Protein AF-A0A3D2G075-F1 (afdb_monomer_lite)

pLDDT: mean 91.92, std 6.35, range [58.97, 98.19]

Secondary structure (DSSP, 8-state):
--TTSTTHHHHHHHHHHHSPPPPPGGG----TT-TTS-HHHHHHHHHHHH---TTTTTT-EEEEETTTTEEEEETTTSS-TT-HIIIIIS--SSS-HHHHHHHHHTT-----EEEEE-TTS-EEEEE-HHHHHHHHHHHHHHHHHHHHHHTTSHHHHHHHHHHHHHHH----PPP---TT---TTS-TT----HHHHHHHHHHHHHSS----PPTTS-HHHHHHHHHHHHHHTTS-S-EEEEE-GGGHHHHHHHHHHH-TT--EEE--GGGGSTTTHHHHHHHHHHS--SEEEEEHHHHTTS--

Structure (mmCIF, N/CA/C/O backbone):
data_AF-A0A3D2G075-F1
#
_entry.id   AF-A0A3D2G075-F1
#
loop_
_atom_site.group_PDB
_atom_site.id
_atom_site.type_symbol
_atom_site.label_atom_id
_atom_site.label_alt_id
_atom_site.label_comp_id
_atom_site.label_asym_id
_atom_site.label_entity_id
_atom_site.label_seq_id
_atom_site.pdbx_PDB_ins_code
_atom_site.Cartn_x
_atom_site.Cartn_y
_atom_site.Cartn_z
_atom_site.occupancy
_atom_site.B_iso_or_equiv
_atom_site.auth_seq_id
_atom_site.auth_comp_id
_atom_site.auth_asym_id
_atom_site.auth_atom_id
_atom_site.pdbx_PDB_model_num
ATOM 1 N N . ALA A 1 1 ? -26.483 -27.704 -15.988 1.00 59.69 1 ALA A N 1
ATOM 2 C CA . ALA A 1 1 ? -26.329 -28.274 -14.627 1.00 59.69 1 ALA A CA 1
ATOM 3 C C . ALA A 1 1 ? -26.107 -27.189 -13.571 1.00 59.69 1 ALA A C 1
ATOM 5 O O . ALA A 1 1 ? -26.990 -27.006 -12.751 1.00 59.69 1 ALA A O 1
ATOM 6 N N . ALA A 1 2 ? -24.989 -26.441 -13.579 1.00 62.00 2 ALA A N 1
ATOM 7 C CA . ALA A 1 2 ? -24.788 -25.335 -12.624 1.00 62.00 2 ALA A CA 1
ATOM 8 C C . ALA A 1 2 ? -25.628 -24.084 -12.954 1.00 62.00 2 ALA A C 1
ATOM 10 O O . ALA A 1 2 ? -26.159 -23.459 -12.045 1.00 62.00 2 ALA A O 1
ATOM 11 N N . VAL A 1 3 ? -25.786 -23.765 -14.246 1.00 65.44 3 VAL A N 1
ATOM 12 C CA . VAL A 1 3 ? -26.539 -22.591 -14.740 1.00 65.44 3 VAL A CA 1
ATOM 13 C C . VAL A 1 3 ? -28.042 -22.683 -14.438 1.00 65.44 3 VAL A C 1
ATOM 15 O O . VAL A 1 3 ? -28.688 -21.667 -14.215 1.00 65.44 3 VAL A O 1
ATOM 18 N N . ASP A 1 4 ? -28.580 -23.902 -14.364 1.00 74.06 4 ASP A N 1
ATOM 19 C CA . ASP A 1 4 ? -30.015 -24.171 -14.185 1.00 74.06 4 ASP A CA 1
ATOM 20 C C . ASP A 1 4 ? -30.425 -24.290 -12.704 1.00 74.06 4 ASP A C 1
ATOM 22 O O . ASP A 1 4 ? -31.569 -24.614 -12.389 1.00 74.06 4 ASP A O 1
ATOM 26 N N . SER A 1 5 ? -29.485 -24.078 -11.775 1.00 81.19 5 SER A N 1
ATOM 27 C CA . SER A 1 5 ? -29.757 -24.129 -10.338 1.00 81.19 5 SER A CA 1
ATOM 28 C C . SER A 1 5 ? -30.484 -22.856 -9.881 1.00 81.19 5 SER A C 1
ATOM 30 O O . SER A 1 5 ? -30.031 -21.760 -10.218 1.00 81.19 5 SER A O 1
ATOM 32 N N . PRO A 1 6 ? -31.537 -22.947 -9.043 1.00 77.19 6 PRO A N 1
ATOM 33 C CA . PRO A 1 6 ? -32.261 -21.780 -8.526 1.00 77.19 6 PRO A CA 1
ATOM 34 C C . PRO A 1 6 ? -31.371 -20.744 -7.819 1.00 77.19 6 PRO A C 1
ATOM 36 O O . PRO A 1 6 ? -31.689 -19.559 -7.805 1.00 77.19 6 PRO A O 1
ATOM 39 N N . GLY A 1 7 ? -30.242 -21.178 -7.247 1.00 81.50 7 GLY A N 1
ATOM 40 C CA . GLY A 1 7 ? -29.274 -20.301 -6.581 1.00 81.50 7 GLY A CA 1
ATOM 41 C C . GLY A 1 7 ? -28.205 -19.700 -7.501 1.00 81.50 7 GLY A C 1
ATOM 42 O O . GLY A 1 7 ? -27.405 -18.894 -7.037 1.00 81.50 7 GLY A O 1
ATOM 43 N N . TYR A 1 8 ? -28.151 -20.075 -8.784 1.00 86.31 8 TYR A N 1
ATOM 44 C CA . TYR A 1 8 ? -27.088 -19.638 -9.694 1.00 86.31 8 TYR A CA 1
ATOM 45 C C . TYR A 1 8 ? -27.134 -18.131 -9.960 1.00 86.31 8 TYR A C 1
ATOM 47 O O . TYR A 1 8 ? -26.146 -17.443 -9.712 1.00 86.31 8 TYR A O 1
ATOM 55 N N . LEU A 1 9 ? -28.280 -17.607 -10.407 1.00 88.25 9 LEU A N 1
ATOM 56 C CA . LEU A 1 9 ? -28.421 -16.185 -10.740 1.00 88.25 9 LEU A CA 1
ATOM 57 C C . LEU A 1 9 ? -28.173 -15.260 -9.531 1.00 88.25 9 LEU A C 1
ATOM 59 O O . LEU A 1 9 ? -27.327 -14.375 -9.667 1.00 88.25 9 LEU A O 1
ATOM 63 N N . PRO A 1 10 ? -28.772 -15.491 -8.340 1.00 89.88 10 PRO A N 1
ATOM 64 C CA . PRO A 1 10 ? -28.494 -14.661 -7.165 1.00 89.88 10 PRO A CA 1
ATOM 65 C C . PRO A 1 10 ? -27.018 -14.668 -6.754 1.00 89.88 10 PRO A C 1
ATOM 67 O O . PRO A 1 10 ? -26.462 -13.628 -6.408 1.00 89.88 10 PRO A O 1
ATOM 70 N N . ASN A 1 11 ? -26.352 -15.826 -6.830 1.00 89.31 11 ASN A N 1
ATOM 71 C CA . ASN A 1 11 ? -24.928 -15.921 -6.513 1.00 89.31 11 ASN A CA 1
ATOM 72 C C . ASN A 1 11 ? -24.066 -15.185 -7.544 1.00 89.31 11 ASN A C 1
ATOM 74 O O . ASN A 1 11 ? -23.101 -14.527 -7.168 1.00 89.31 11 ASN A O 1
ATOM 78 N N . VAL A 1 12 ? -24.402 -15.262 -8.835 1.00 89.44 12 VAL A N 1
ATOM 79 C CA . VAL A 1 12 ? -23.694 -14.517 -9.888 1.00 89.44 12 VAL A CA 1
ATOM 80 C C . VAL A 1 12 ? -23.847 -13.010 -9.684 1.00 89.44 12 VAL A C 1
ATOM 82 O O . VAL A 1 12 ? -22.862 -12.284 -9.798 1.00 89.44 12 VAL A O 1
ATOM 85 N N . GLU A 1 13 ? -25.046 -12.532 -9.355 1.00 90.25 13 GLU A N 1
ATOM 86 C CA . GLU A 1 13 ? -25.293 -11.118 -9.055 1.00 90.25 13 GLU A CA 1
ATOM 87 C C . GLU A 1 13 ? -24.516 -10.658 -7.818 1.00 90.25 13 GLU A C 1
ATOM 89 O O . GLU A 1 13 ? -23.827 -9.639 -7.876 1.00 90.25 13 GLU A O 1
ATOM 94 N N . ALA A 1 14 ? -24.539 -11.446 -6.739 1.00 87.44 14 ALA A N 1
ATOM 95 C CA . ALA A 1 14 ? -23.774 -11.161 -5.529 1.00 87.44 14 ALA A CA 1
ATOM 96 C C . ALA A 1 14 ? -22.261 -11.134 -5.796 1.00 87.44 14 ALA A C 1
ATOM 98 O O . ALA A 1 14 ? -21.573 -10.229 -5.331 1.00 87.44 14 ALA A O 1
ATOM 99 N N . LEU A 1 15 ? -21.736 -12.077 -6.586 1.00 87.50 15 LEU A N 1
ATOM 100 C CA . LEU A 1 15 ? -20.317 -12.128 -6.946 1.00 87.50 15 LEU A CA 1
ATOM 101 C C . LEU A 1 15 ? -19.902 -10.968 -7.854 1.00 87.50 15 LEU A C 1
ATOM 103 O O . LEU A 1 15 ? -18.823 -10.416 -7.664 1.00 87.50 15 LEU A O 1
ATOM 107 N N . ARG A 1 16 ? -20.748 -10.566 -8.811 1.00 87.56 16 ARG A N 1
ATOM 108 C CA . ARG A 1 16 ? -20.509 -9.373 -9.642 1.00 87.56 16 ARG A CA 1
ATOM 109 C C . ARG A 1 16 ? -20.484 -8.110 -8.795 1.00 87.56 16 ARG A C 1
ATOM 111 O O . ARG A 1 16 ? -19.579 -7.301 -8.947 1.00 87.56 16 ARG A O 1
ATOM 118 N N . ALA A 1 17 ? -21.435 -7.978 -7.872 1.00 86.50 17 ALA A N 1
ATOM 119 C CA . ALA A 1 17 ? -21.461 -6.872 -6.928 1.00 86.50 17 ALA A CA 1
ATOM 120 C C . ALA A 1 17 ? -20.262 -6.901 -5.973 1.00 86.50 17 ALA A C 1
ATOM 122 O O . ALA A 1 17 ? -19.865 -5.838 -5.516 1.00 86.50 17 ALA A O 1
ATOM 123 N N . ALA A 1 18 ? -19.698 -8.081 -5.681 1.00 85.75 18 ALA A N 1
ATOM 124 C CA . ALA A 1 18 ? -18.545 -8.295 -4.806 1.00 85.75 18 ALA A CA 1
ATOM 125 C C . ALA A 1 18 ? -17.181 -8.001 -5.458 1.00 85.75 18 ALA A C 1
ATOM 127 O O . ALA A 1 18 ? -16.191 -7.937 -4.728 1.00 85.75 18 ALA A O 1
ATOM 128 N N . GLN A 1 19 ? -17.106 -7.810 -6.780 1.00 87.12 19 GLN A N 1
ATOM 129 C CA . GLN A 1 19 ? -15.833 -7.523 -7.446 1.00 87.12 19 GLN A CA 1
ATOM 130 C C . GLN A 1 19 ? -15.247 -6.179 -6.985 1.00 87.12 19 GLN A C 1
ATOM 132 O O . GLN A 1 19 ? -16.003 -5.252 -6.673 1.00 87.12 19 GLN A O 1
ATOM 137 N N . PRO A 1 20 ? -13.910 -6.064 -6.885 1.00 90.50 20 PRO A N 1
ATOM 138 C CA . PRO A 1 20 ? -13.283 -4.783 -6.611 1.00 90.50 20 PRO A CA 1
ATOM 139 C C . PRO A 1 20 ? -13.552 -3.811 -7.761 1.00 90.50 20 PRO A C 1
ATOM 141 O O . PRO A 1 20 ? -13.743 -4.209 -8.908 1.00 90.50 20 PRO A O 1
ATOM 144 N N . LYS A 1 21 ? -13.572 -2.517 -7.441 1.00 90.44 21 LYS A N 1
ATOM 145 C CA . LYS A 1 21 ? -13.630 -1.477 -8.466 1.00 90.44 21 LYS A CA 1
ATOM 146 C C . LYS A 1 21 ? -12.349 -1.549 -9.295 1.00 90.44 21 LYS A C 1
ATOM 148 O O . LYS A 1 21 ? -11.266 -1.620 -8.712 1.00 90.44 21 LYS A O 1
ATOM 153 N N . ASP A 1 22 ? -12.483 -1.482 -10.616 1.00 92.44 22 ASP A N 1
ATOM 154 C CA . ASP A 1 22 ? -11.333 -1.380 -11.508 1.00 92.44 22 ASP A CA 1
ATOM 155 C C . ASP A 1 22 ? -10.477 -0.160 -11.155 1.00 92.44 22 ASP A C 1
ATOM 157 O O . ASP A 1 22 ? -10.987 0.948 -10.959 1.00 92.44 22 ASP A O 1
ATOM 161 N N . LEU A 1 23 ? -9.173 -0.398 -11.071 1.00 93.75 23 LEU A N 1
ATOM 162 C CA . LEU A 1 23 ? -8.157 0.624 -10.896 1.00 93.75 23 LEU A CA 1
ATOM 163 C C . LEU A 1 23 ? -7.943 1.367 -12.209 1.00 93.75 23 LEU A C 1
ATOM 165 O O . LEU A 1 23 ? -7.838 0.747 -13.272 1.00 93.75 23 LEU A O 1
ATOM 169 N N . ASP A 1 24 ? -7.796 2.681 -12.114 1.00 94.62 24 ASP A N 1
ATOM 170 C CA . ASP A 1 24 ? -7.407 3.527 -13.233 1.00 94.62 24 ASP A CA 1
ATOM 171 C C . ASP A 1 24 ? -5.886 3.490 -13.462 1.00 94.62 24 ASP A C 1
ATOM 173 O O . ASP A 1 24 ? -5.094 3.148 -12.583 1.00 94.62 24 ASP A O 1
ATOM 177 N N . ALA A 1 25 ? -5.434 3.921 -14.645 1.00 93.44 25 ALA A N 1
ATOM 178 C CA . ALA A 1 25 ? -4.003 3.969 -14.977 1.00 93.44 25 ALA A CA 1
ATOM 179 C C . ALA A 1 25 ? -3.166 4.798 -13.979 1.00 93.44 25 ALA A C 1
ATOM 181 O O . ALA A 1 25 ? -1.990 4.512 -13.779 1.00 93.44 25 ALA A O 1
ATOM 182 N N . SER A 1 26 ? -3.759 5.815 -13.344 1.00 93.62 26 SER A N 1
ATOM 183 C CA . SER A 1 26 ? -3.102 6.626 -12.309 1.00 93.62 26 SER A CA 1
ATOM 184 C C . SER A 1 26 ? -2.895 5.891 -10.985 1.00 93.62 26 SER A C 1
ATOM 186 O O . SER A 1 26 ? -2.059 6.306 -10.190 1.00 93.62 26 SER A O 1
ATOM 188 N N . GLU A 1 27 ? -3.659 4.827 -10.737 1.00 93.12 27 GLU A N 1
ATOM 189 C CA . GLU A 1 27 ? -3.589 4.005 -9.524 1.00 93.12 27 GLU A CA 1
ATOM 190 C C . GLU A 1 27 ? -2.658 2.794 -9.705 1.00 93.12 27 GLU A C 1
ATOM 192 O O . GLU A 1 27 ? -2.371 2.075 -8.749 1.00 93.12 27 GLU A O 1
ATOM 197 N N . ILE A 1 28 ? -2.159 2.572 -10.927 1.00 93.88 28 ILE A N 1
ATOM 198 C CA . ILE A 1 28 ? -1.302 1.441 -11.279 1.00 93.88 28 ILE A CA 1
ATOM 199 C C . ILE A 1 28 ? 0.140 1.929 -11.458 1.00 93.88 28 ILE A C 1
ATOM 201 O O . ILE A 1 28 ? 0.481 2.606 -12.431 1.00 93.88 28 ILE A O 1
ATOM 205 N N . GLU A 1 29 ? 1.027 1.530 -10.544 1.00 92.25 29 GLU A N 1
ATOM 206 C CA . GLU A 1 29 ? 2.464 1.758 -10.708 1.00 92.25 29 GLU A CA 1
ATOM 207 C C . GLU A 1 29 ? 3.091 0.662 -11.579 1.00 92.25 29 GLU A C 1
ATOM 209 O O . GLU A 1 29 ? 3.028 -0.531 -11.274 1.00 92.25 29 GLU A O 1
ATOM 214 N N . VAL A 1 30 ? 3.755 1.078 -12.659 1.00 93.69 30 VAL A N 1
ATOM 215 C CA . VAL A 1 30 ? 4.421 0.174 -13.599 1.00 93.69 30 VAL A CA 1
ATOM 216 C C . VAL A 1 30 ? 5.913 0.463 -13.632 1.00 93.69 30 VAL A C 1
ATOM 218 O O . VAL A 1 30 ? 6.347 1.603 -13.800 1.00 93.69 30 VAL A O 1
ATOM 221 N N . ARG A 1 31 ? 6.714 -0.596 -13.506 1.00 93.25 31 ARG A N 1
ATOM 222 C CA . ARG A 1 31 ? 8.177 -0.534 -13.583 1.00 93.25 31 ARG A CA 1
ATOM 223 C C . ARG A 1 31 ? 8.707 -1.384 -14.728 1.00 93.25 31 ARG A C 1
ATOM 225 O O . ARG A 1 31 ? 8.153 -2.438 -15.035 1.00 93.25 31 ARG A O 1
ATOM 232 N N . LEU A 1 32 ? 9.828 -0.957 -15.305 1.00 94.31 32 LEU A N 1
ATOM 233 C CA . LEU A 1 32 ? 10.631 -1.811 -16.179 1.00 94.31 32 LEU A CA 1
ATOM 234 C C . LEU A 1 32 ? 11.029 -3.088 -15.422 1.00 94.31 32 LEU A C 1
ATOM 236 O O . LEU A 1 32 ? 11.401 -3.026 -14.250 1.00 94.31 32 LEU A O 1
ATOM 240 N N . GLY A 1 33 ? 10.898 -4.235 -16.088 1.00 91.69 33 GLY A N 1
ATOM 241 C CA . GLY A 1 33 ? 11.096 -5.559 -15.491 1.00 91.69 33 GLY A CA 1
ATOM 242 C C . GLY A 1 33 ? 9.829 -6.199 -14.916 1.00 91.69 33 GLY A C 1
ATOM 243 O O . GLY A 1 33 ? 9.879 -7.334 -14.448 1.00 91.69 33 GLY A O 1
ATOM 244 N N . ALA A 1 34 ? 8.679 -5.517 -14.959 1.00 93.12 34 ALA A N 1
ATOM 245 C CA . ALA A 1 34 ? 7.398 -6.149 -14.659 1.00 93.12 34 ALA A CA 1
ATOM 246 C C . ALA A 1 34 ? 7.068 -7.223 -15.711 1.00 93.12 34 ALA A C 1
ATOM 248 O O . ALA A 1 34 ? 6.905 -6.930 -16.892 1.00 93.12 34 ALA A O 1
ATOM 249 N N . THR A 1 35 ? 6.952 -8.474 -15.269 1.00 91.75 35 THR A N 1
ATOM 250 C CA . THR A 1 35 ? 6.812 -9.656 -16.139 1.00 91.75 35 THR A CA 1
ATOM 251 C C . THR A 1 35 ? 5.420 -9.828 -16.741 1.00 91.75 35 THR A C 1
ATOM 253 O O . THR A 1 35 ? 5.236 -10.626 -17.652 1.00 91.75 35 THR A O 1
ATOM 256 N N . TRP A 1 36 ? 4.426 -9.087 -16.247 1.00 92.81 36 TRP A N 1
ATOM 257 C CA . TRP A 1 36 ? 3.072 -9.102 -16.801 1.00 92.81 36 TRP A CA 1
ATOM 258 C C . TRP A 1 36 ? 2.924 -8.219 -18.044 1.00 92.81 36 TRP A C 1
ATOM 260 O O . TRP A 1 36 ? 1.929 -8.343 -18.752 1.00 92.81 36 TRP A O 1
ATOM 270 N N . ILE A 1 37 ? 3.901 -7.350 -18.314 1.00 94.38 37 ILE A N 1
ATOM 271 C CA . ILE A 1 37 ? 3.930 -6.528 -19.520 1.00 94.38 37 ILE A CA 1
ATOM 272 C C . ILE A 1 37 ? 4.498 -7.366 -20.657 1.00 94.38 37 ILE A C 1
ATOM 274 O O . ILE A 1 37 ? 5.601 -7.903 -20.563 1.00 94.38 37 ILE A O 1
ATOM 278 N N . ASP A 1 38 ? 3.761 -7.429 -21.759 1.00 93.81 38 ASP A N 1
ATOM 279 C CA . ASP A 1 38 ? 4.218 -8.111 -22.963 1.00 93.81 38 ASP A CA 1
ATOM 280 C C . ASP A 1 38 ? 5.517 -7.478 -23.502 1.00 93.81 38 ASP A C 1
ATOM 282 O O . ASP A 1 38 ? 5.647 -6.249 -23.606 1.00 93.81 38 ASP A O 1
ATOM 286 N N . LYS A 1 39 ? 6.476 -8.329 -23.897 1.00 94.75 39 LYS A N 1
ATOM 287 C CA . LYS A 1 39 ? 7.752 -7.918 -24.496 1.00 94.75 39 LYS A CA 1
ATOM 288 C C . LYS A 1 39 ? 7.577 -6.975 -25.691 1.00 94.75 39 LYS A C 1
ATOM 290 O O . LYS A 1 39 ? 8.450 -6.136 -25.909 1.00 94.75 39 LYS A O 1
ATOM 295 N N . LYS A 1 40 ? 6.450 -7.040 -26.419 1.00 95.75 40 LYS A N 1
ATOM 296 C CA . LYS A 1 40 ? 6.118 -6.130 -27.530 1.00 95.75 40 LYS A CA 1
ATOM 297 C C . LYS A 1 40 ? 6.161 -4.659 -27.105 1.00 95.75 40 LYS A C 1
ATOM 299 O O . LYS A 1 40 ? 6.664 -3.825 -27.853 1.00 95.75 40 LYS A O 1
ATOM 304 N N . TYR A 1 41 ? 5.710 -4.337 -25.891 1.00 97.06 41 TYR A N 1
ATOM 305 C CA . TYR A 1 41 ? 5.720 -2.962 -25.388 1.00 97.06 41 TYR A CA 1
ATOM 306 C C . TYR A 1 41 ? 7.107 -2.524 -24.943 1.00 97.06 41 TYR A C 1
ATOM 308 O O . TYR A 1 41 ? 7.481 -1.376 -25.156 1.00 97.06 41 TYR A O 1
ATOM 316 N N . ILE A 1 42 ? 7.900 -3.435 -24.380 1.00 97.19 42 ILE A N 1
ATOM 317 C CA . ILE A 1 42 ? 9.291 -3.143 -24.025 1.00 97.19 42 ILE A CA 1
ATOM 318 C C . ILE A 1 42 ? 10.127 -2.906 -25.290 1.00 97.19 42 ILE A C 1
ATOM 320 O O . ILE A 1 42 ? 10.906 -1.956 -25.352 1.00 97.19 42 ILE A O 1
ATOM 324 N N . GLN A 1 43 ? 9.916 -3.721 -26.327 1.00 96.94 43 GLN A N 1
ATOM 325 C CA . GLN A 1 43 ? 10.508 -3.541 -27.651 1.00 96.94 43 GLN A CA 1
ATOM 326 C C . GLN A 1 43 ? 10.122 -2.186 -28.258 1.00 96.94 43 GLN A C 1
ATOM 328 O O . GLN A 1 43 ? 10.987 -1.457 -28.744 1.00 96.94 43 GLN A O 1
ATOM 333 N N . GLN A 1 44 ? 8.830 -1.849 -28.224 1.00 97.56 44 GLN A N 1
ATOM 334 C CA . GLN A 1 44 ? 8.315 -0.587 -28.747 1.00 97.56 44 GLN A CA 1
ATOM 335 C C . GLN A 1 44 ? 8.939 0.606 -28.009 1.00 97.56 44 GLN A C 1
ATOM 337 O O . GLN A 1 44 ? 9.472 1.506 -28.653 1.00 97.56 44 GLN A O 1
ATOM 342 N N . PHE A 1 45 ? 8.956 0.571 -26.674 1.00 98.06 45 PHE A N 1
ATOM 343 C CA . PHE A 1 45 ? 9.598 1.594 -25.853 1.00 98.06 45 PHE A CA 1
ATOM 344 C C . PHE A 1 45 ? 11.076 1.764 -26.207 1.00 98.06 45 PHE A C 1
ATOM 346 O O . PHE A 1 45 ? 11.530 2.882 -26.425 1.00 98.06 45 PHE A O 1
ATOM 353 N N . MET A 1 46 ? 11.823 0.661 -26.311 1.00 97.25 46 MET A N 1
ATOM 354 C CA . MET A 1 46 ? 13.239 0.692 -26.677 1.00 97.25 46 MET A CA 1
ATOM 355 C C . MET A 1 46 ? 13.461 1.374 -28.034 1.00 97.25 46 MET A C 1
ATOM 357 O O . MET A 1 46 ? 14.396 2.160 -28.180 1.00 97.25 46 MET A O 1
ATOM 361 N N . PHE A 1 47 ? 12.618 1.086 -29.028 1.00 96.81 47 PHE A N 1
ATOM 362 C CA . PHE A 1 47 ? 12.736 1.669 -30.364 1.00 96.81 47 PHE A CA 1
ATOM 363 C C . PHE A 1 47 ? 12.355 3.147 -30.410 1.00 96.81 47 PHE A C 1
ATOM 365 O O . PHE A 1 47 ? 13.021 3.904 -31.112 1.00 96.81 47 PHE A O 1
ATOM 372 N N . GLU A 1 48 ? 11.326 3.558 -29.674 1.00 96.94 48 GLU A N 1
ATOM 373 C CA . GLU A 1 48 ? 10.916 4.963 -29.594 1.00 96.94 48 GLU A CA 1
ATOM 374 C C . GLU A 1 48 ? 11.895 5.804 -28.765 1.00 96.94 48 GLU A C 1
ATOM 376 O O . GLU A 1 48 ? 12.126 6.963 -29.086 1.00 96.94 48 GLU A O 1
ATOM 381 N N . LEU A 1 49 ? 12.503 5.226 -27.725 1.00 96.88 49 LEU A N 1
ATOM 382 C CA . LEU A 1 49 ? 13.460 5.929 -26.872 1.00 96.88 49 LEU A CA 1
ATOM 383 C C . LEU A 1 49 ? 14.828 6.100 -27.540 1.00 96.88 49 LEU A C 1
ATOM 385 O O . LEU A 1 49 ? 15.450 7.154 -27.426 1.00 96.88 49 LEU A O 1
ATOM 389 N N . LEU A 1 50 ? 15.337 5.034 -28.165 1.00 95.44 50 LEU A N 1
ATOM 390 C CA . LEU A 1 50 ? 16.718 4.988 -28.654 1.00 95.44 50 LEU A CA 1
ATOM 391 C C . LEU A 1 50 ? 16.837 5.264 -30.152 1.00 95.44 50 LEU A C 1
ATOM 393 O O . LEU A 1 50 ? 17.937 5.539 -30.618 1.00 95.44 50 LEU A O 1
ATOM 397 N N . GLU A 1 51 ? 15.730 5.195 -30.893 1.00 94.75 51 GLU A N 1
ATOM 398 C CA . GLU A 1 51 ? 15.664 5.432 -32.339 1.00 94.75 51 GLU A CA 1
ATOM 399 C C . GLU A 1 51 ? 16.759 4.695 -33.143 1.00 94.75 51 GLU A C 1
ATOM 401 O O . GLU A 1 51 ? 17.459 5.308 -33.953 1.00 94.75 51 GLU A O 1
ATOM 406 N N . PRO A 1 52 ? 16.921 3.363 -32.975 1.00 92.06 52 PRO A N 1
ATOM 407 C CA . PRO A 1 52 ? 17.995 2.626 -33.626 1.00 92.06 52 PRO A CA 1
ATOM 408 C C . PRO A 1 52 ? 17.983 2.780 -35.154 1.00 92.06 52 PRO A C 1
ATOM 410 O O . PRO A 1 52 ? 16.899 2.777 -35.769 1.00 92.06 52 PRO A O 1
ATOM 413 N N . PRO A 1 53 ? 19.171 2.780 -35.792 1.00 89.75 53 PRO A N 1
ATOM 414 C CA . PRO A 1 53 ? 19.295 2.758 -37.243 1.00 89.75 53 PRO A CA 1
ATOM 415 C C . PRO A 1 53 ? 18.511 1.603 -37.873 1.00 89.75 53 PRO A C 1
ATOM 417 O O . PRO A 1 53 ? 18.515 0.479 -37.368 1.00 89.75 53 PRO A O 1
ATOM 420 N N . VAL A 1 54 ? 17.875 1.854 -39.022 1.00 88.38 54 VAL A N 1
ATOM 421 C CA . VAL A 1 54 ? 16.948 0.909 -39.678 1.00 88.38 54 VAL A CA 1
ATOM 422 C C . VAL A 1 54 ? 17.571 -0.471 -39.916 1.00 88.38 54 VAL A C 1
ATOM 424 O O . VAL A 1 54 ? 16.907 -1.485 -39.710 1.00 88.38 54 VAL A O 1
ATOM 427 N N . TYR A 1 55 ? 18.851 -0.529 -40.297 1.00 88.00 55 TYR A N 1
ATOM 428 C CA . TYR A 1 55 ? 19.547 -1.796 -40.537 1.00 88.00 55 TYR A CA 1
ATOM 429 C C . TYR A 1 55 ? 19.719 -2.639 -39.260 1.00 88.00 55 TYR A C 1
ATOM 431 O O . TYR A 1 55 ? 19.718 -3.864 -39.346 1.00 88.00 55 TYR A O 1
ATOM 439 N N . ALA A 1 56 ? 19.825 -2.008 -38.084 1.00 87.38 56 ALA A N 1
ATOM 440 C CA . ALA A 1 56 ? 20.019 -2.685 -36.802 1.00 87.38 56 ALA A CA 1
ATOM 441 C C . ALA A 1 56 ? 18.698 -3.146 -36.164 1.00 87.38 56 ALA A C 1
ATOM 443 O O . ALA A 1 56 ? 18.692 -4.053 -35.335 1.00 87.38 56 ALA A O 1
ATOM 444 N N . ARG A 1 57 ? 17.557 -2.574 -36.577 1.00 89.38 57 ARG A N 1
ATOM 445 C CA . ARG A 1 57 ? 16.232 -2.930 -36.036 1.00 89.38 57 ARG A CA 1
ATOM 446 C C . ARG A 1 57 ? 15.877 -4.404 -36.216 1.00 89.38 57 ARG A C 1
ATOM 448 O O . ARG A 1 57 ? 15.133 -4.939 -35.410 1.00 89.38 57 ARG A O 1
ATOM 455 N N . ARG A 1 58 ? 16.406 -5.063 -37.254 1.00 88.06 58 ARG A N 1
ATOM 456 C CA . ARG A 1 58 ? 16.145 -6.490 -37.517 1.00 88.06 58 ARG A CA 1
ATOM 457 C C . ARG A 1 58 ? 16.840 -7.428 -36.533 1.00 88.06 58 ARG A C 1
ATOM 459 O O . ARG A 1 58 ? 16.363 -8.535 -36.336 1.00 88.06 58 ARG A O 1
ATOM 466 N N . SER A 1 59 ? 17.970 -7.011 -35.965 1.00 90.12 59 SER A N 1
ATOM 467 C CA . SER A 1 59 ? 18.749 -7.811 -35.014 1.00 90.12 59 SER A CA 1
ATOM 468 C C . SER A 1 59 ? 18.486 -7.438 -33.556 1.00 90.12 59 SER A C 1
ATOM 470 O O . SER A 1 59 ? 18.884 -8.185 -32.665 1.00 90.12 59 SER A O 1
ATOM 472 N N . LEU A 1 60 ? 17.860 -6.283 -33.309 1.00 93.50 60 LEU A N 1
ATOM 473 C CA . LEU A 1 60 ? 17.495 -5.822 -31.975 1.00 93.50 60 LEU A CA 1
ATOM 474 C C . LEU A 1 60 ? 16.164 -6.428 -31.530 1.00 93.50 60 LEU A C 1
ATOM 476 O O . LEU A 1 60 ? 15.106 -5.980 -31.969 1.00 93.50 60 LEU A O 1
ATOM 480 N N . GLU A 1 61 ? 16.218 -7.382 -30.605 1.00 95.56 61 GLU A N 1
ATOM 481 C CA . GLU A 1 61 ? 15.028 -8.008 -30.022 1.00 95.56 61 GLU A CA 1
ATOM 482 C C . GLU A 1 61 ? 15.129 -8.079 -28.495 1.00 95.56 61 GLU A C 1
ATOM 484 O O . GLU A 1 61 ? 16.152 -8.492 -27.947 1.00 95.56 61 GLU A O 1
ATOM 489 N N . VAL A 1 62 ? 14.053 -7.688 -27.817 1.00 96.25 62 VAL A N 1
ATOM 490 C CA . VAL A 1 62 ? 13.841 -7.868 -26.385 1.00 96.25 62 VAL A CA 1
ATOM 491 C C . VAL A 1 62 ? 13.226 -9.241 -26.163 1.00 96.25 62 VAL A C 1
ATOM 493 O O . VAL A 1 62 ? 12.128 -9.531 -26.634 1.00 96.25 62 VAL A O 1
ATOM 496 N N . ASN A 1 63 ? 13.916 -10.073 -25.398 1.00 95.19 63 ASN A N 1
ATOM 497 C CA . ASN A 1 63 ? 13.513 -11.429 -25.075 1.00 95.19 63 ASN A CA 1
ATOM 498 C C . ASN A 1 63 ? 13.399 -11.601 -23.561 1.00 95.19 63 ASN A C 1
ATOM 500 O O . ASN A 1 63 ? 14.219 -11.076 -22.811 1.00 95.19 63 ASN A O 1
ATOM 504 N N . TYR A 1 64 ? 12.392 -12.355 -23.123 1.00 95.06 64 TYR A N 1
ATOM 505 C CA . TYR A 1 64 ? 12.242 -12.790 -21.739 1.00 95.06 64 TYR A CA 1
ATOM 506 C C . TYR A 1 64 ? 12.338 -14.312 -21.691 1.00 95.06 64 TYR A C 1
ATOM 508 O O . TYR A 1 64 ? 11.628 -15.006 -22.419 1.00 95.06 64 TYR A O 1
ATOM 516 N N . SER A 1 65 ? 13.244 -14.823 -20.865 1.00 93.31 65 SER A N 1
ATOM 517 C CA . SER A 1 65 ? 13.414 -16.252 -20.624 1.00 93.31 65 SER A CA 1
ATOM 518 C C . SER A 1 65 ? 12.650 -16.635 -19.364 1.00 93.31 65 SER A C 1
ATOM 520 O O . SER A 1 65 ? 13.076 -16.302 -18.261 1.00 93.31 65 SER A O 1
ATOM 522 N N . GLU A 1 66 ? 11.545 -17.369 -19.507 1.00 89.94 66 GLU A N 1
ATOM 523 C CA . GLU A 1 66 ? 10.768 -17.857 -18.357 1.00 89.94 66 GLU A CA 1
ATOM 524 C C . GLU A 1 66 ? 11.571 -18.837 -17.487 1.00 89.94 66 GLU A C 1
ATOM 526 O O . GLU A 1 66 ? 11.399 -18.867 -16.273 1.00 89.94 66 GLU A O 1
ATOM 531 N N . PHE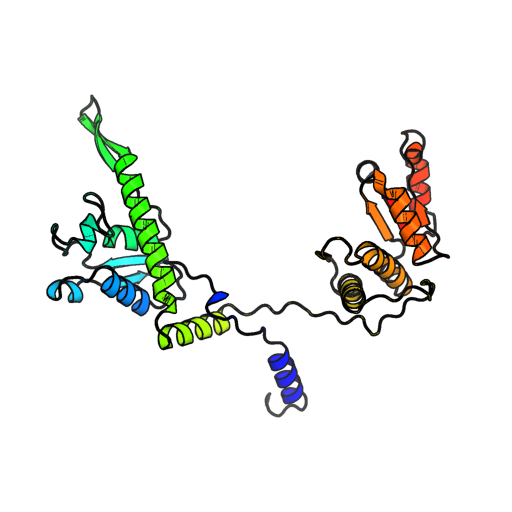 A 1 67 ? 12.492 -19.602 -18.088 1.00 91.88 67 PHE A N 1
ATOM 532 C CA . PHE A 1 67 ? 13.311 -20.583 -17.370 1.00 91.88 67 PHE A CA 1
ATOM 533 C C . PHE A 1 67 ? 14.329 -19.928 -16.428 1.00 91.88 67 PHE A C 1
ATOM 535 O O . PHE A 1 67 ? 14.558 -20.420 -15.325 1.00 91.88 67 PHE A O 1
ATOM 542 N N . THR A 1 68 ? 14.948 -18.824 -16.856 1.00 91.94 68 THR A N 1
ATOM 543 C CA . THR A 1 68 ? 15.941 -18.095 -16.045 1.00 91.94 68 THR A CA 1
ATOM 544 C C . THR A 1 68 ? 15.362 -16.868 -15.345 1.00 91.94 68 THR A C 1
ATOM 546 O O . THR A 1 68 ? 16.042 -16.279 -14.511 1.00 91.94 68 THR A O 1
ATOM 549 N N . ALA A 1 69 ? 14.121 -16.489 -15.664 1.00 91.44 69 ALA A N 1
ATOM 550 C CA . ALA A 1 69 ? 13.487 -15.233 -15.271 1.00 91.44 69 ALA A CA 1
ATOM 551 C C . ALA A 1 69 ? 14.313 -13.984 -15.645 1.00 91.44 69 ALA A C 1
ATOM 553 O O . ALA A 1 69 ? 14.261 -12.970 -14.948 1.00 91.44 69 ALA A O 1
ATOM 554 N N . GLU A 1 70 ? 15.057 -14.045 -16.755 1.00 94.31 70 GLU A N 1
ATOM 555 C CA . GLU A 1 70 ? 15.931 -12.958 -17.208 1.00 94.31 70 GLU A CA 1
ATOM 556 C C . GLU A 1 70 ? 15.459 -12.337 -18.523 1.00 94.31 70 GLU A C 1
ATOM 558 O O . GLU A 1 70 ? 15.005 -13.018 -19.448 1.00 94.31 70 GLU A O 1
ATOM 563 N N . TRP A 1 71 ? 15.634 -11.022 -18.614 1.00 96.25 71 TRP A N 1
ATOM 564 C CA . TRP A 1 71 ? 15.484 -10.252 -19.839 1.00 96.25 71 TRP A CA 1
ATOM 565 C C . TRP A 1 71 ? 16.815 -10.161 -20.583 1.00 96.25 71 TRP A C 1
ATOM 567 O O . TRP A 1 71 ? 17.867 -9.937 -19.982 1.00 96.25 71 TRP A O 1
ATOM 577 N N . ASN A 1 72 ? 16.767 -10.272 -21.905 1.00 95.81 72 ASN A N 1
ATOM 578 C CA . ASN A 1 72 ? 17.916 -10.105 -22.781 1.00 95.81 72 ASN A CA 1
ATOM 579 C C . ASN A 1 72 ? 17.560 -9.223 -23.976 1.00 95.81 72 ASN A C 1
ATOM 581 O O . ASN A 1 72 ? 16.497 -9.375 -24.571 1.00 95.81 72 ASN A O 1
ATOM 585 N N . ILE A 1 73 ? 18.476 -8.338 -24.356 1.00 96.31 73 ILE A N 1
ATOM 586 C CA . ILE A 1 73 ? 18.391 -7.549 -25.580 1.00 96.31 73 ILE A CA 1
ATOM 587 C C . ILE A 1 73 ? 19.420 -8.096 -26.568 1.00 96.31 73 ILE A C 1
ATOM 589 O O . ILE A 1 73 ? 20.630 -7.865 -26.459 1.00 96.31 73 ILE A O 1
ATOM 593 N N . SER A 1 74 ? 18.925 -8.839 -27.551 1.00 94.88 74 SER A N 1
ATOM 594 C CA . SER A 1 74 ? 19.715 -9.356 -28.665 1.00 94.88 74 SER A CA 1
ATOM 595 C C . SER A 1 74 ? 20.145 -8.215 -29.590 1.00 94.88 74 SER A C 1
ATOM 597 O O . SER A 1 74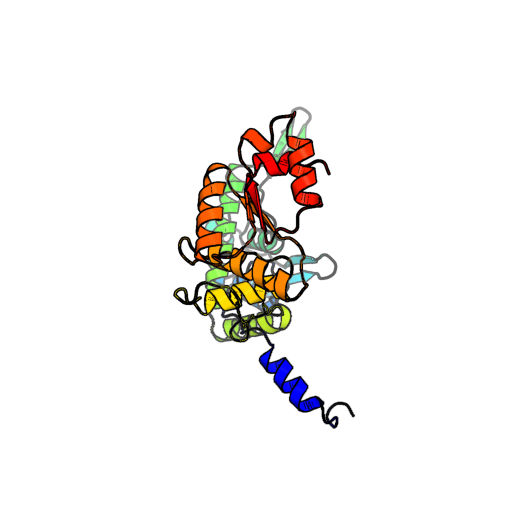 ? 19.502 -7.173 -29.639 1.00 94.88 74 SER A O 1
ATOM 599 N N . GLY A 1 75 ? 21.285 -8.356 -30.274 1.00 89.31 75 GLY A N 1
ATOM 600 C CA . GLY A 1 75 ? 21.788 -7.332 -31.203 1.00 89.31 75 GLY A CA 1
ATOM 601 C C . GLY A 1 75 ? 22.302 -6.033 -30.563 1.00 89.31 75 GLY A C 1
ATOM 602 O O . GLY A 1 75 ? 22.798 -5.171 -31.276 1.00 89.31 75 GLY A O 1
ATOM 603 N N . LYS A 1 76 ? 22.281 -5.877 -29.232 1.00 89.56 76 LYS A N 1
ATOM 604 C CA . LYS A 1 76 ? 22.722 -4.642 -28.539 1.00 89.56 76 LYS A CA 1
ATOM 605 C C . LYS A 1 76 ? 24.154 -4.177 -28.860 1.00 89.56 76 LYS A C 1
ATOM 607 O O . LYS A 1 76 ? 24.468 -3.001 -28.699 1.00 89.56 76 LYS A O 1
ATOM 612 N N . ASN A 1 77 ? 25.016 -5.089 -29.318 1.00 85.38 77 ASN A N 1
ATOM 613 C CA . ASN A 1 77 ? 26.404 -4.804 -29.697 1.00 85.38 77 ASN A CA 1
ATOM 614 C C . ASN A 1 77 ? 26.573 -4.406 -31.175 1.00 85.38 77 ASN A C 1
ATOM 616 O O . ASN A 1 77 ? 27.668 -4.008 -31.559 1.00 85.38 77 ASN A O 1
ATOM 620 N N . SER A 1 78 ? 25.533 -4.510 -32.012 1.00 83.06 78 SER A N 1
ATOM 621 C CA . SER A 1 78 ? 25.602 -4.132 -33.433 1.00 83.06 78 SER A CA 1
ATOM 622 C C . SER A 1 78 ? 25.402 -2.632 -33.670 1.00 83.06 78 SER A C 1
ATOM 624 O O . SER A 1 78 ? 25.373 -2.193 -34.818 1.00 83.06 78 SER A O 1
ATOM 626 N N . ILE A 1 79 ? 25.214 -1.852 -32.603 1.00 84.81 79 ILE A N 1
ATOM 627 C CA . ILE A 1 79 ? 24.968 -0.414 -32.678 1.00 84.81 79 ILE A CA 1
ATOM 628 C C . ILE A 1 79 ? 26.302 0.334 -32.744 1.00 84.81 79 ILE A C 1
ATOM 630 O O . ILE A 1 79 ? 27.171 0.097 -31.896 1.00 84.81 79 ILE A O 1
ATOM 634 N N . PRO A 1 80 ? 26.485 1.231 -33.731 1.00 81.94 80 PRO A N 1
ATOM 635 C CA . PRO A 1 80 ? 27.699 2.021 -33.858 1.00 81.94 80 PRO A CA 1
ATOM 636 C C . PRO A 1 80 ? 28.037 2.823 -32.605 1.00 81.94 80 PRO A C 1
ATOM 638 O O . PRO A 1 80 ? 27.168 3.279 -31.864 1.00 81.94 80 PRO A O 1
ATOM 641 N N . TYR A 1 81 ? 29.331 3.069 -32.409 1.00 82.12 81 TYR A N 1
ATOM 642 C CA . TYR A 1 81 ? 29.812 3.885 -31.295 1.00 82.12 81 TYR A CA 1
ATOM 643 C C . TYR A 1 81 ? 29.354 5.352 -31.377 1.00 82.12 81 TYR A C 1
ATOM 645 O O . TYR A 1 81 ? 29.259 6.023 -30.360 1.00 82.12 81 TYR A O 1
ATOM 653 N N . ASN A 1 82 ? 29.054 5.862 -32.572 1.00 84.75 82 ASN A N 1
ATOM 654 C CA . ASN A 1 82 ? 28.628 7.248 -32.776 1.00 84.75 82 ASN A CA 1
ATOM 655 C C . ASN A 1 82 ? 27.114 7.474 -32.597 1.00 84.75 82 ASN A C 1
ATOM 657 O O . ASN A 1 82 ? 26.639 8.573 -32.872 1.00 84.75 82 ASN A O 1
ATOM 661 N N . ASP A 1 83 ? 26.355 6.468 -32.153 1.00 88.88 83 ASP A N 1
ATOM 662 C CA . ASP A 1 83 ? 24.930 6.619 -31.860 1.00 88.88 83 ASP A CA 1
ATOM 663 C C . ASP A 1 83 ? 24.724 7.465 -30.590 1.00 88.88 83 ASP A C 1
ATOM 665 O O . ASP A 1 83 ? 25.025 7.042 -29.469 1.00 88.88 83 ASP A O 1
ATOM 669 N N . ILE A 1 84 ? 24.227 8.689 -30.782 1.00 89.38 84 ILE A N 1
ATOM 670 C CA . ILE A 1 84 ? 24.107 9.703 -29.727 1.00 89.38 84 ILE A CA 1
ATOM 671 C C . ILE A 1 84 ? 23.127 9.250 -28.640 1.00 89.38 84 ILE A C 1
ATOM 673 O O . ILE A 1 84 ? 23.428 9.380 -27.451 1.00 89.38 84 ILE A O 1
ATOM 677 N N . ASN A 1 85 ? 21.985 8.668 -29.013 1.00 90.62 85 ASN A N 1
ATOM 678 C CA . ASN A 1 85 ? 20.991 8.223 -28.039 1.00 90.62 85 ASN A CA 1
ATOM 679 C C . ASN A 1 85 ? 21.528 7.069 -27.193 1.00 90.62 85 ASN A C 1
ATOM 681 O O . ASN A 1 85 ? 21.394 7.078 -25.965 1.00 90.62 85 ASN A O 1
ATOM 685 N N . ALA A 1 86 ? 22.205 6.117 -27.836 1.00 90.44 86 ALA A N 1
ATOM 686 C CA . ALA A 1 86 ? 22.753 4.944 -27.181 1.00 90.44 86 ALA A CA 1
ATOM 687 C C . ALA A 1 86 ? 23.998 5.226 -26.327 1.00 90.44 86 ALA A C 1
ATOM 689 O O . ALA A 1 86 ? 24.255 4.452 -25.405 1.00 90.44 86 ALA A O 1
ATOM 690 N N . ARG A 1 87 ? 24.789 6.269 -26.618 1.00 90.56 87 ARG A N 1
ATOM 691 C CA . ARG A 1 87 ? 26.088 6.520 -25.953 1.00 90.56 87 ARG A CA 1
ATOM 692 C C . ARG A 1 87 ? 26.170 7.814 -25.149 1.00 90.56 87 ARG A C 1
ATOM 694 O O . ARG A 1 87 ? 27.017 7.897 -24.269 1.00 90.56 87 ARG A O 1
ATOM 701 N N . MET A 1 88 ? 25.302 8.792 -25.407 1.00 88.94 88 MET A N 1
ATOM 702 C CA . MET A 1 88 ? 25.337 10.100 -24.738 1.00 88.94 88 MET A CA 1
ATOM 703 C C . MET A 1 88 ? 24.016 10.459 -24.052 1.00 88.94 88 MET A C 1
ATOM 705 O O . MET A 1 88 ? 24.021 10.837 -22.878 1.00 88.94 88 MET A O 1
ATOM 709 N N . THR A 1 89 ? 22.877 10.351 -24.746 1.00 92.06 89 THR A N 1
ATOM 710 C CA . THR A 1 89 ? 21.576 10.781 -24.197 1.00 92.06 89 THR A CA 1
ATOM 711 C C . THR A 1 89 ? 21.115 9.845 -23.086 1.00 92.06 89 THR A C 1
ATOM 713 O O . THR A 1 89 ? 20.910 10.297 -21.958 1.00 92.06 89 THR A O 1
ATOM 716 N N . TYR A 1 90 ? 21.036 8.544 -23.378 1.00 94.00 90 TYR A N 1
ATOM 717 C CA . TYR A 1 90 ? 20.548 7.502 -22.465 1.00 94.00 90 TYR A CA 1
ATOM 718 C C . TYR A 1 90 ? 21.618 6.465 -22.103 1.00 94.00 90 TYR A C 1
ATOM 720 O O . TYR A 1 90 ? 21.339 5.506 -21.388 1.00 94.00 90 TYR A O 1
ATOM 728 N N . GLY A 1 91 ? 22.845 6.651 -22.584 1.00 93.56 91 GLY A N 1
ATOM 729 C CA . GLY A 1 91 ? 23.997 5.822 -22.250 1.00 93.56 91 GLY A CA 1
ATOM 730 C C . GLY A 1 91 ? 25.189 6.649 -21.793 1.00 93.56 91 GLY A C 1
ATOM 731 O O . GLY A 1 91 ? 25.104 7.868 -21.633 1.00 93.56 91 GLY A O 1
ATOM 732 N N . THR A 1 92 ? 26.299 5.955 -21.591 1.00 92.25 92 THR A N 1
ATOM 733 C CA . THR A 1 92 ? 27.627 6.523 -21.366 1.00 92.25 92 THR A CA 1
ATOM 734 C C . THR A 1 92 ? 28.631 5.879 -22.323 1.00 92.25 92 THR A C 1
ATOM 736 O O . THR A 1 92 ? 28.340 4.863 -22.969 1.00 92.25 92 THR A O 1
ATOM 739 N N . ASP A 1 93 ? 29.851 6.414 -22.378 1.00 87.38 93 ASP A N 1
ATOM 740 C CA . ASP A 1 93 ? 30.947 5.786 -23.124 1.00 87.38 93 ASP A CA 1
ATOM 741 C C . ASP A 1 93 ? 31.212 4.348 -22.636 1.00 87.38 93 ASP A C 1
ATOM 743 O O . ASP A 1 93 ? 31.453 3.442 -23.440 1.00 87.38 93 ASP A O 1
ATOM 747 N N . CYS A 1 94 ? 31.081 4.107 -21.325 1.00 88.00 94 CYS A N 1
ATOM 748 C CA . CYS A 1 94 ? 31.331 2.811 -20.688 1.00 88.00 94 CYS A CA 1
ATOM 749 C C . CYS A 1 94 ? 30.134 1.839 -20.708 1.00 88.00 94 CYS A C 1
ATOM 751 O O . CYS A 1 94 ? 30.329 0.627 -20.564 1.00 88.00 94 CYS A O 1
ATOM 753 N N . ALA A 1 95 ? 28.900 2.325 -20.865 1.00 91.88 95 ALA A N 1
ATOM 754 C CA . ALA A 1 95 ? 27.701 1.492 -20.947 1.00 91.88 95 ALA A CA 1
ATOM 755 C C . ALA A 1 95 ? 26.672 2.072 -21.919 1.00 91.88 95 ALA A C 1
ATOM 757 O O . ALA A 1 95 ? 26.113 3.141 -21.691 1.00 91.88 95 ALA A O 1
ATOM 758 N N . SER A 1 96 ? 26.368 1.322 -22.981 1.00 94.94 96 SER A N 1
ATOM 759 C CA . SER A 1 96 ? 25.322 1.712 -23.924 1.00 94.94 96 SER A CA 1
ATOM 760 C C . SER A 1 96 ? 23.940 1.700 -23.268 1.00 94.94 96 SER A C 1
ATOM 762 O O . SER A 1 96 ? 23.672 0.889 -22.379 1.00 94.94 96 SER A O 1
ATOM 764 N N . ALA A 1 97 ? 23.029 2.535 -23.762 1.00 96.12 97 ALA A N 1
ATOM 765 C CA . ALA A 1 97 ? 21.649 2.598 -23.290 1.00 96.12 97 ALA A CA 1
ATOM 766 C C . ALA A 1 97 ? 20.940 1.233 -23.349 1.00 96.12 97 ALA A C 1
ATOM 768 O O . ALA A 1 97 ? 20.155 0.913 -22.467 1.00 96.12 97 ALA A O 1
ATOM 769 N N . TYR A 1 98 ? 21.271 0.386 -24.332 1.00 96.19 98 TYR A N 1
ATOM 770 C CA . TYR A 1 98 ? 20.763 -0.988 -24.426 1.00 96.19 98 TYR A CA 1
ATOM 771 C C . TYR A 1 98 ? 21.230 -1.867 -23.262 1.00 96.19 98 TYR A C 1
ATOM 773 O O . TYR A 1 98 ? 20.445 -2.635 -22.719 1.00 96.19 98 TYR A O 1
ATOM 781 N N . LYS A 1 99 ? 22.499 -1.749 -22.847 1.00 95.12 99 LYS A N 1
ATOM 782 C CA . LYS A 1 99 ? 23.000 -2.459 -21.663 1.00 95.12 99 LYS A CA 1
ATOM 783 C C . LYS A 1 99 ? 22.310 -1.952 -20.398 1.00 95.12 99 LYS A C 1
ATOM 785 O O . LYS A 1 99 ? 21.878 -2.756 -19.584 1.00 95.12 99 LYS A O 1
ATOM 790 N N . ILE A 1 100 ? 22.182 -0.632 -20.262 1.00 97.06 100 ILE A N 1
ATOM 791 C CA . ILE A 1 100 ? 21.509 -0.006 -19.120 1.00 97.06 100 ILE A CA 1
ATOM 792 C C . ILE A 1 100 ? 20.048 -0.467 -19.040 1.00 97.06 100 ILE A C 1
ATOM 794 O O . ILE A 1 100 ? 19.602 -0.864 -17.968 1.00 97.06 100 ILE A O 1
ATOM 798 N N . LEU A 1 101 ? 19.330 -0.471 -20.168 1.00 97.56 101 LEU A N 1
ATOM 799 C CA . LEU A 1 101 ? 17.949 -0.939 -20.261 1.00 97.56 101 LEU A CA 1
ATOM 800 C C . LEU A 1 101 ? 17.829 -2.424 -19.904 1.00 97.56 101 LEU A C 1
ATOM 802 O O . LEU A 1 101 ? 16.942 -2.784 -19.139 1.00 97.56 101 LEU A O 1
ATOM 806 N N . GLU A 1 102 ? 18.721 -3.280 -20.408 1.00 97.06 102 GLU A N 1
ATOM 807 C CA . GLU A 1 102 ? 18.739 -4.704 -20.055 1.00 97.06 102 GLU A CA 1
ATOM 808 C C . GLU A 1 102 ? 18.986 -4.924 -18.553 1.00 97.06 102 GLU A C 1
ATOM 810 O O . GLU A 1 102 ? 18.267 -5.702 -17.924 1.00 97.06 102 GLU A O 1
ATOM 815 N N . ASP A 1 103 ? 19.943 -4.210 -17.951 1.00 97.00 103 ASP A N 1
ATOM 816 C CA . ASP A 1 103 ? 20.177 -4.252 -16.503 1.00 97.00 103 ASP A CA 1
ATOM 817 C C . ASP A 1 103 ? 18.926 -3.776 -15.738 1.00 97.00 103 ASP A C 1
ATOM 819 O O . ASP A 1 103 ? 18.510 -4.412 -14.768 1.00 97.00 103 ASP A O 1
ATOM 823 N N . THR A 1 104 ? 18.258 -2.716 -16.212 1.00 97.19 104 THR A N 1
ATOM 824 C CA . THR A 1 104 ? 17.006 -2.218 -15.621 1.00 97.19 104 THR A CA 1
ATOM 825 C C . THR A 1 104 ? 15.867 -3.228 -15.701 1.00 97.19 104 THR A C 1
ATOM 827 O O . THR A 1 104 ? 15.161 -3.409 -14.711 1.00 97.19 104 THR A O 1
ATOM 830 N N . LEU A 1 105 ? 15.686 -3.896 -16.843 1.00 97.06 105 LEU A N 1
ATOM 831 C CA . LEU A 1 105 ? 14.671 -4.939 -17.014 1.00 97.06 105 LEU A CA 1
ATOM 832 C C . LEU A 1 105 ? 14.901 -6.115 -16.057 1.00 97.06 105 LEU A C 1
ATOM 834 O O . LEU A 1 105 ? 13.947 -6.718 -15.578 1.00 97.06 105 LEU A O 1
ATOM 838 N N . ASN A 1 106 ? 16.161 -6.395 -15.725 1.00 96.88 106 ASN A N 1
ATOM 839 C CA . ASN A 1 106 ? 16.542 -7.414 -14.749 1.00 96.88 106 ASN A CA 1
ATOM 840 C C . ASN A 1 106 ? 16.591 -6.901 -13.299 1.00 96.88 106 ASN A C 1
ATOM 842 O O . ASN A 1 106 ? 17.087 -7.610 -12.424 1.00 96.88 106 ASN A O 1
ATOM 846 N N . LEU A 1 107 ? 16.096 -5.687 -13.028 1.00 95.25 107 LEU A N 1
ATOM 847 C CA . LEU A 1 107 ? 16.096 -5.057 -11.701 1.00 95.25 107 LEU A CA 1
ATOM 848 C C . LEU A 1 107 ? 17.504 -4.935 -11.081 1.00 95.25 107 LEU A C 1
ATOM 850 O O . LEU A 1 107 ? 17.667 -5.013 -9.864 1.00 95.25 107 LEU A O 1
ATOM 854 N N . ARG A 1 108 ? 18.531 -4.741 -11.917 1.00 95.75 108 ARG A N 1
ATOM 855 C CA . ARG A 1 108 ? 19.931 -4.565 -11.507 1.00 95.75 108 ARG A CA 1
ATOM 856 C C . ARG A 1 108 ? 20.339 -3.104 -11.644 1.00 95.75 108 ARG A C 1
ATOM 858 O O . ARG A 1 108 ? 20.072 -2.466 -12.662 1.00 95.75 108 ARG A O 1
ATOM 865 N N . ASP A 1 109 ? 21.042 -2.581 -10.645 1.00 93.06 109 ASP A N 1
ATOM 866 C CA . ASP A 1 109 ? 21.708 -1.286 -10.781 1.00 93.06 109 ASP A CA 1
ATOM 867 C C . ASP A 1 109 ? 22.925 -1.427 -11.690 1.00 93.06 109 ASP A C 1
ATOM 869 O O . ASP A 1 109 ? 23.742 -2.339 -11.517 1.00 93.06 109 ASP A O 1
ATOM 873 N N . VAL A 1 110 ? 23.081 -0.495 -12.628 1.00 93.69 110 VAL A N 1
ATOM 874 C CA . VAL A 1 110 ? 24.253 -0.491 -13.507 1.00 93.69 110 VAL A CA 1
ATOM 875 C C . VAL A 1 110 ? 25.501 -0.210 -12.679 1.00 93.69 110 VAL A C 1
ATOM 877 O O . VAL A 1 110 ? 25.530 0.724 -11.877 1.00 93.69 110 VAL A O 1
ATOM 880 N N . ARG A 1 111 ? 26.545 -1.021 -12.880 1.00 92.44 111 ARG A N 1
ATOM 881 C CA . ARG A 1 111 ? 27.857 -0.872 -12.234 1.00 92.44 111 ARG A CA 1
ATOM 882 C C . ARG A 1 111 ? 28.970 -0.953 -13.269 1.00 92.44 111 ARG A C 1
ATOM 884 O O . ARG A 1 111 ? 29.024 -1.898 -14.061 1.00 92.44 111 ARG A O 1
ATOM 891 N N . ILE A 1 112 ? 29.870 0.025 -13.246 1.00 92.00 112 ILE A N 1
ATOM 892 C CA . ILE A 1 112 ? 31.028 0.109 -14.139 1.00 92.00 112 ILE A CA 1
ATOM 893 C C . ILE A 1 112 ? 32.284 -0.233 -13.343 1.00 92.00 112 ILE A C 1
ATOM 895 O O . ILE A 1 112 ? 32.494 0.281 -12.247 1.00 92.00 112 ILE A O 1
ATOM 899 N N . TYR A 1 113 ? 33.117 -1.115 -13.891 1.00 90.94 113 TYR A N 1
ATOM 900 C CA . TYR A 1 113 ? 34.359 -1.550 -13.259 1.00 90.94 113 TYR A CA 1
ATOM 901 C C . TYR A 1 113 ? 35.535 -1.291 -14.190 1.00 90.94 113 TYR A C 1
ATOM 903 O O . TYR A 1 113 ? 35.495 -1.727 -15.342 1.00 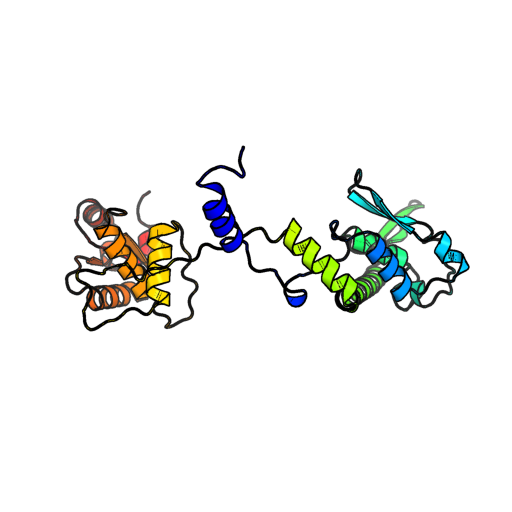90.94 113 TYR A O 1
ATOM 911 N N . ASP A 1 114 ? 36.587 -0.686 -13.653 1.00 88.12 114 ASP A N 1
ATOM 912 C CA . ASP A 1 114 ? 37.878 -0.545 -14.314 1.00 88.12 114 ASP A CA 1
ATOM 913 C C . ASP A 1 114 ? 38.740 -1.777 -14.038 1.00 88.12 114 ASP A C 1
ATOM 915 O O . ASP A 1 114 ? 38.627 -2.417 -12.987 1.00 88.12 114 ASP A O 1
ATOM 919 N N . THR A 1 115 ? 39.615 -2.114 -14.982 1.00 87.19 115 THR A N 1
ATOM 920 C CA . THR A 1 115 ? 40.594 -3.192 -14.806 1.00 87.19 115 THR A CA 1
ATOM 921 C C . THR A 1 115 ? 41.936 -2.567 -14.453 1.00 87.19 115 THR A C 1
ATOM 923 O O . THR A 1 115 ? 42.530 -1.875 -15.275 1.00 87.19 115 THR A O 1
ATOM 926 N N . VAL A 1 116 ? 42.403 -2.794 -13.226 1.00 84.19 116 VAL A N 1
ATOM 927 C CA . VAL A 1 116 ? 43.693 -2.305 -12.722 1.00 84.19 116 VAL A CA 1
ATOM 928 C C . VAL A 1 116 ? 44.615 -3.504 -12.519 1.00 84.19 116 VAL A C 1
ATOM 930 O O . VAL A 1 116 ? 44.167 -4.558 -12.071 1.00 84.19 116 VAL A O 1
ATOM 933 N N . ARG A 1 117 ? 45.898 -3.374 -12.867 1.00 84.50 117 ARG A N 1
ATOM 934 C CA . ARG A 1 117 ? 46.904 -4.410 -12.591 1.00 84.50 117 ARG A CA 1
ATOM 935 C C . ARG A 1 117 ? 47.540 -4.157 -11.228 1.00 84.50 117 ARG A C 1
ATOM 937 O O . ARG A 1 117 ? 48.057 -3.067 -10.999 1.00 84.50 117 ARG A O 1
ATOM 944 N N . ASP A 1 118 ? 47.498 -5.157 -10.352 1.00 78.00 118 ASP A N 1
ATOM 945 C CA . ASP A 1 118 ? 48.223 -5.133 -9.077 1.00 78.00 118 ASP A CA 1
ATOM 946 C C . ASP A 1 118 ? 49.742 -5.279 -9.311 1.00 78.00 118 ASP A C 1
ATOM 948 O O . ASP A 1 118 ? 50.187 -5.642 -10.404 1.00 78.00 118 ASP A O 1
ATOM 952 N N . ALA A 1 119 ? 50.548 -5.019 -8.274 1.00 74.81 119 ALA A N 1
ATOM 953 C CA . ALA A 1 119 ? 52.017 -5.071 -8.324 1.00 74.81 119 ALA A CA 1
ATOM 954 C C . ALA A 1 119 ? 52.589 -6.428 -8.797 1.00 74.81 119 ALA A C 1
ATOM 956 O O . ALA A 1 119 ? 53.681 -6.468 -9.356 1.00 74.81 119 ALA A O 1
ATOM 957 N N . ASP A 1 120 ? 51.820 -7.513 -8.649 1.00 76.50 120 ASP A N 1
ATOM 958 C CA . ASP A 1 120 ? 52.162 -8.873 -9.095 1.00 76.50 120 ASP A CA 1
ATOM 959 C C . ASP A 1 120 ? 51.664 -9.204 -10.522 1.00 76.50 120 ASP A C 1
ATOM 961 O O . ASP A 1 120 ? 51.686 -10.359 -10.947 1.00 76.50 120 ASP A O 1
ATOM 965 N N . GLY A 1 121 ? 51.145 -8.220 -11.266 1.00 76.50 121 GLY A N 1
ATOM 966 C CA . GLY A 1 121 ? 50.667 -8.386 -12.645 1.00 76.50 121 GLY A CA 1
ATOM 967 C C . GLY A 1 121 ? 49.281 -9.030 -12.796 1.00 76.50 121 GLY A C 1
ATOM 968 O O . GLY A 1 121 ? 48.845 -9.269 -13.923 1.00 76.50 121 GLY A O 1
ATOM 969 N N . LYS A 1 122 ? 48.564 -9.296 -11.696 1.00 82.25 122 LYS A N 1
ATOM 970 C CA . LYS A 1 122 ? 47.182 -9.811 -11.723 1.00 82.25 122 LYS A CA 1
ATOM 971 C C . LYS A 1 122 ? 46.172 -8.691 -11.972 1.00 82.25 122 LYS A C 1
ATOM 973 O O . LYS A 1 122 ? 46.258 -7.621 -11.376 1.00 82.25 122 LYS A O 1
ATOM 978 N N . GLU A 1 123 ? 45.196 -8.956 -12.838 1.00 87.19 123 GLU A N 1
ATOM 979 C CA . GLU A 1 123 ? 44.109 -8.023 -13.144 1.00 87.19 123 GLU A CA 1
ATOM 980 C C . GLU A 1 123 ? 43.036 -8.058 -12.049 1.00 87.19 123 GLU A C 1
ATOM 982 O O . GLU A 1 123 ? 42.475 -9.108 -11.730 1.00 87.19 123 GLU A O 1
ATOM 987 N N . LYS A 1 124 ? 42.737 -6.891 -11.479 1.00 86.69 124 LYS A N 1
ATOM 988 C CA . LYS A 1 124 ? 41.712 -6.682 -10.460 1.00 86.69 124 LYS A CA 1
ATOM 989 C C . LYS A 1 124 ? 40.663 -5.710 -10.983 1.00 86.69 124 LYS A C 1
ATOM 991 O O . LYS A 1 124 ? 40.983 -4.639 -11.497 1.00 86.69 124 LYS A O 1
ATOM 996 N N . ARG A 1 125 ? 39.387 -6.075 -10.827 1.00 88.94 125 ARG A N 1
ATOM 997 C CA . ARG A 1 125 ? 38.256 -5.209 -11.182 1.00 88.94 125 ARG A CA 1
ATOM 998 C C . ARG A 1 125 ? 37.923 -4.292 -10.012 1.00 88.94 125 ARG A C 1
ATOM 1000 O O . ARG A 1 125 ? 37.531 -4.771 -8.949 1.00 88.94 125 ARG A O 1
ATOM 1007 N N . VAL A 1 126 ? 38.067 -2.987 -10.210 1.00 89.81 126 VAL A N 1
ATOM 1008 C CA . VAL A 1 126 ? 37.759 -1.957 -9.210 1.00 89.81 126 VAL A CA 1
ATOM 1009 C C . VAL A 1 126 ? 36.539 -1.173 -9.677 1.00 89.81 126 VAL A C 1
ATOM 1011 O O . VAL A 1 126 ? 36.433 -0.830 -10.849 1.00 89.81 126 VAL A O 1
ATOM 1014 N N . LEU A 1 127 ? 35.585 -0.926 -8.778 1.00 92.31 127 LEU A N 1
ATOM 1015 C CA . LEU A 1 127 ? 34.377 -0.169 -9.104 1.00 92.31 127 LEU A CA 1
ATOM 1016 C C . LEU A 1 127 ? 34.748 1.275 -9.460 1.00 92.31 127 LEU A C 1
ATOM 1018 O O . LEU A 1 127 ? 35.301 2.001 -8.632 1.00 92.31 127 LEU A O 1
ATOM 1022 N N . ASN A 1 128 ? 34.383 1.707 -10.662 1.00 92.88 128 ASN A N 1
ATOM 1023 C CA . ASN A 1 128 ? 34.519 3.093 -11.067 1.00 92.88 128 ASN A CA 1
ATOM 1024 C C . ASN A 1 128 ? 33.306 3.872 -10.554 1.00 92.88 128 ASN A C 1
ATOM 1026 O O . ASN A 1 128 ? 32.237 3.856 -11.167 1.00 92.88 128 ASN A O 1
ATOM 1030 N N . SER A 1 129 ? 33.457 4.525 -9.401 1.00 93.31 129 SER A N 1
ATOM 1031 C CA . SER A 1 129 ? 32.363 5.257 -8.748 1.00 93.31 129 SER A CA 1
ATOM 1032 C C . SER A 1 129 ? 31.796 6.377 -9.633 1.00 93.31 129 SER A C 1
ATOM 1034 O O . SER A 1 129 ? 30.579 6.554 -9.712 1.00 93.31 129 SER A O 1
ATOM 1036 N N . LYS A 1 130 ? 32.662 7.090 -10.367 1.00 93.75 130 LYS A N 1
ATOM 1037 C CA . LYS A 1 130 ? 32.263 8.207 -11.232 1.00 93.75 130 LYS A CA 1
ATOM 1038 C C . LYS A 1 130 ? 31.423 7.725 -12.416 1.00 93.75 130 LYS A C 1
ATOM 1040 O O . LYS A 1 130 ? 30.300 8.191 -12.590 1.00 93.75 130 LYS A O 1
ATOM 1045 N N . GLU A 1 131 ? 31.929 6.758 -13.178 1.00 92.88 131 GLU A N 1
ATOM 1046 C CA . GLU A 1 131 ? 31.216 6.217 -14.344 1.00 92.88 131 GLU A CA 1
ATOM 1047 C C . GLU A 1 131 ? 29.961 5.438 -13.941 1.00 92.88 131 GLU A C 1
ATOM 1049 O O . GLU A 1 131 ? 28.941 5.495 -14.626 1.00 92.88 131 GLU A O 1
ATOM 1054 N N . THR A 1 132 ? 29.993 4.762 -12.787 1.00 94.69 132 THR A N 1
ATOM 1055 C CA . THR A 1 132 ? 28.806 4.111 -12.215 1.00 94.69 132 THR A CA 1
ATOM 1056 C C . THR A 1 132 ? 27.720 5.132 -11.888 1.00 94.69 132 THR A C 1
ATOM 1058 O O . THR A 1 132 ? 26.570 4.927 -12.263 1.00 94.69 132 THR A O 1
ATOM 1061 N N . THR A 1 133 ? 28.076 6.252 -11.252 1.00 95.88 133 THR A N 1
ATOM 1062 C CA . THR A 1 133 ? 27.114 7.314 -10.918 1.00 95.88 133 THR A CA 1
ATOM 1063 C C . THR A 1 133 ? 26.481 7.901 -12.182 1.00 95.88 133 THR A C 1
ATOM 1065 O O . THR A 1 133 ? 25.262 8.053 -12.243 1.00 95.88 133 THR A O 1
ATOM 1068 N N . LEU A 1 134 ? 27.279 8.170 -13.223 1.00 95.31 134 LEU A N 1
ATOM 1069 C CA . LEU A 1 134 ? 26.766 8.654 -14.510 1.00 95.31 134 LEU A CA 1
ATOM 1070 C C . LEU A 1 134 ? 25.818 7.637 -15.160 1.00 95.31 134 LEU A C 1
ATOM 1072 O O . LEU A 1 134 ? 24.720 7.999 -15.581 1.00 95.31 134 LEU A O 1
ATOM 1076 N N . ALA A 1 135 ? 26.191 6.356 -15.194 1.00 95.56 135 ALA A N 1
ATOM 1077 C CA . ALA A 1 135 ? 25.343 5.308 -15.754 1.00 95.56 135 ALA A CA 1
ATOM 1078 C C . ALA A 1 135 ? 24.028 5.134 -14.973 1.00 95.56 135 ALA A C 1
ATOM 1080 O O . ALA A 1 135 ? 22.979 4.930 -15.579 1.00 95.56 135 ALA A O 1
ATOM 1081 N N . GLN A 1 136 ? 24.050 5.271 -13.645 1.00 97.00 136 GLN A N 1
ATOM 1082 C CA . GLN A 1 136 ? 22.847 5.225 -12.809 1.00 97.00 136 GLN A CA 1
ATOM 1083 C C . GLN A 1 136 ? 21.919 6.422 -13.046 1.00 97.00 136 GLN A C 1
ATOM 1085 O O . GLN A 1 136 ? 20.703 6.248 -13.082 1.00 97.00 136 GLN A O 1
ATOM 1090 N N . GLN A 1 137 ? 22.461 7.619 -13.288 1.00 97.19 137 GLN A N 1
ATOM 1091 C CA . GLN A 1 137 ? 21.650 8.773 -13.695 1.00 97.19 137 GLN A CA 1
ATOM 1092 C C . GLN A 1 137 ? 20.937 8.511 -15.027 1.00 97.19 137 GLN A C 1
ATOM 1094 O O . GLN A 1 137 ? 19.746 8.787 -15.160 1.00 97.19 137 GLN A O 1
ATOM 1099 N N . LYS A 1 138 ? 21.634 7.913 -16.001 1.00 97.19 138 LYS A N 1
ATOM 1100 C CA . LYS A 1 138 ? 21.021 7.498 -17.273 1.00 97.19 138 LYS A CA 1
ATOM 1101 C C . LYS A 1 138 ? 19.969 6.412 -17.077 1.00 97.19 138 LYS A C 1
ATOM 1103 O O . LYS A 1 138 ? 18.897 6.484 -17.672 1.00 97.19 138 LYS A O 1
ATOM 1108 N N . GLN A 1 139 ? 20.235 5.454 -16.193 1.00 97.88 139 GLN A N 1
ATOM 1109 C CA . GLN A 1 139 ? 19.274 4.425 -15.815 1.00 97.88 139 GLN A CA 1
ATOM 1110 C C . GLN A 1 139 ? 17.986 5.033 -15.247 1.00 97.88 139 GLN A C 1
ATOM 1112 O O . GLN A 1 139 ? 16.888 4.605 -15.600 1.00 97.88 139 GLN A O 1
ATOM 1117 N N . GLN A 1 140 ? 18.114 6.048 -14.392 1.00 97.62 140 GLN A N 1
ATOM 1118 C CA . GLN A 1 140 ? 16.976 6.755 -13.818 1.00 97.62 140 GLN A CA 1
ATOM 1119 C C . GLN A 1 140 ? 16.181 7.525 -14.883 1.00 97.62 140 GLN A C 1
ATOM 1121 O O . GLN A 1 140 ? 14.960 7.398 -14.928 1.00 97.62 140 GLN A O 1
ATOM 1126 N N . ALA A 1 141 ? 16.861 8.212 -15.805 1.00 97.69 141 ALA A N 1
ATOM 1127 C CA . ALA A 1 141 ? 16.211 8.896 -16.923 1.00 97.69 141 ALA A CA 1
ATOM 1128 C C . ALA A 1 141 ? 15.413 7.930 -17.826 1.00 97.69 141 ALA A C 1
ATOM 1130 O O . ALA A 1 141 ? 14.310 8.254 -18.258 1.00 97.69 141 ALA A O 1
ATOM 1131 N N . ILE A 1 142 ? 15.929 6.718 -18.075 1.00 98.00 142 ILE A N 1
ATOM 1132 C CA . ILE A 1 142 ? 15.203 5.675 -18.822 1.00 98.00 142 ILE A CA 1
ATOM 1133 C C . ILE A 1 142 ? 13.950 5.222 -18.055 1.00 98.00 142 ILE A C 1
ATOM 1135 O O . ILE A 1 142 ? 12.887 5.064 -18.656 1.00 98.00 142 ILE A O 1
ATOM 1139 N N . LYS A 1 143 ? 14.045 5.027 -16.730 1.00 97.62 143 LYS A N 1
ATOM 1140 C CA . LYS A 1 143 ? 12.894 4.653 -15.887 1.00 97.62 143 LYS A CA 1
ATOM 1141 C C . LYS A 1 143 ? 11.802 5.726 -15.915 1.00 97.62 143 LYS A C 1
ATOM 1143 O O . LYS A 1 143 ? 10.627 5.386 -16.016 1.00 97.62 143 LYS A O 1
ATOM 1148 N N . GLU A 1 144 ? 12.179 6.998 -15.840 1.00 96.69 144 GLU A N 1
ATOM 1149 C CA . GLU A 1 144 ? 11.250 8.135 -15.908 1.00 96.69 144 GLU A CA 1
ATOM 1150 C C . GLU A 1 144 ? 10.581 8.226 -17.279 1.00 96.69 144 GLU A C 1
ATOM 1152 O O . GLU A 1 144 ? 9.354 8.236 -17.361 1.00 96.69 144 GLU A O 1
ATOM 1157 N N . ALA A 1 145 ? 11.369 8.149 -18.355 1.00 97.44 145 ALA A N 1
ATOM 1158 C CA . ALA A 1 145 ? 10.837 8.125 -19.713 1.00 97.44 145 ALA A CA 1
ATOM 1159 C C . ALA A 1 145 ? 9.844 6.970 -19.920 1.00 97.44 145 ALA A C 1
ATOM 1161 O O . ALA A 1 145 ? 8.817 7.156 -20.569 1.00 97.44 145 ALA A O 1
ATOM 1162 N N . PHE A 1 146 ? 10.106 5.793 -19.340 1.00 97.81 146 PHE A N 1
ATOM 1163 C CA . PHE A 1 146 ? 9.185 4.659 -19.403 1.00 97.81 146 PHE A CA 1
ATOM 1164 C C . PHE A 1 146 ? 7.866 4.920 -18.669 1.00 97.81 146 PHE A C 1
ATOM 1166 O O . PHE A 1 146 ? 6.809 4.591 -19.204 1.00 97.81 146 PHE A O 1
ATOM 1173 N N . ARG A 1 147 ? 7.909 5.520 -17.471 1.00 95.44 147 ARG A N 1
ATOM 1174 C CA . ARG A 1 147 ? 6.702 5.853 -16.691 1.00 95.44 147 ARG A CA 1
ATOM 1175 C C . ARG A 1 147 ? 5.781 6.804 -17.450 1.00 95.44 147 ARG A C 1
ATOM 1177 O O . ARG A 1 147 ? 4.573 6.586 -17.477 1.00 95.44 147 ARG A O 1
ATOM 1184 N N . ASP A 1 148 ? 6.349 7.803 -18.115 1.00 93.56 148 ASP A N 1
ATOM 1185 C CA . ASP A 1 148 ? 5.571 8.738 -18.931 1.00 93.56 148 ASP A CA 1
ATOM 1186 C C . ASP A 1 148 ? 5.078 8.091 -20.226 1.00 93.56 148 ASP A C 1
ATOM 1188 O O . ASP A 1 148 ? 3.994 8.391 -20.731 1.00 93.56 148 ASP A O 1
ATOM 1192 N N . TRP A 1 149 ? 5.898 7.212 -20.798 1.00 97.56 149 TRP A N 1
ATOM 1193 C CA . TRP A 1 149 ? 5.605 6.559 -22.059 1.00 97.56 149 TRP A CA 1
ATOM 1194 C C . TRP A 1 149 ? 4.496 5.521 -21.922 1.00 97.56 149 TRP A C 1
ATOM 1196 O O . TRP A 1 149 ? 3.561 5.550 -22.718 1.00 97.56 149 TRP A O 1
ATOM 1206 N N . ILE A 1 150 ? 4.548 4.630 -20.926 1.00 97.12 150 ILE A N 1
ATOM 1207 C CA . ILE A 1 150 ? 3.690 3.434 -20.845 1.00 97.12 150 ILE A CA 1
ATOM 1208 C C . ILE A 1 150 ? 2.198 3.772 -20.929 1.00 97.12 150 ILE A C 1
ATOM 1210 O O . ILE A 1 150 ? 1.449 3.084 -21.620 1.00 97.12 150 ILE A O 1
ATOM 1214 N N . TRP A 1 151 ? 1.796 4.905 -20.355 1.00 96.06 151 TRP A N 1
ATOM 1215 C CA . TRP A 1 151 ? 0.412 5.365 -20.345 1.00 96.06 151 TRP A CA 1
ATOM 1216 C C . TRP A 1 151 ? 0.055 6.363 -21.445 1.00 96.06 151 TRP A C 1
ATOM 1218 O O . TRP A 1 151 ? -1.115 6.709 -21.565 1.00 96.06 151 TRP A O 1
ATOM 1228 N N . ARG A 1 152 ? 1.009 6.855 -22.241 1.00 96.50 152 ARG A N 1
ATOM 1229 C CA . ARG A 1 152 ? 0.773 7.925 -23.227 1.00 96.50 152 ARG A CA 1
ATOM 1230 C C . ARG A 1 152 ? -0.210 7.534 -24.330 1.00 96.50 152 ARG A C 1
ATOM 1232 O O . ARG A 1 152 ? -1.049 8.347 -24.704 1.00 96.50 152 ARG A O 1
ATOM 1239 N N . ASP A 1 153 ? -0.096 6.309 -24.833 1.00 97.62 153 ASP A N 1
ATOM 1240 C CA . ASP A 1 153 ? -0.958 5.784 -25.890 1.00 97.62 153 ASP A CA 1
ATOM 1241 C C . ASP A 1 153 ? -2.295 5.263 -25.312 1.00 97.62 153 ASP A C 1
ATOM 1243 O O . ASP A 1 153 ? -2.267 4.447 -24.382 1.00 97.62 153 ASP A O 1
ATOM 1247 N N . PRO A 1 154 ? -3.463 5.716 -25.814 1.00 96.75 154 PRO A N 1
ATOM 1248 C CA . PRO A 1 154 ? -4.764 5.329 -25.265 1.00 96.75 154 PRO A CA 1
ATOM 1249 C C . PRO A 1 154 ? -5.089 3.836 -25.372 1.00 96.75 154 PRO A C 1
ATOM 1251 O O . PRO A 1 154 ? -5.703 3.289 -24.453 1.00 96.75 154 PRO A O 1
ATOM 1254 N N . ASP A 1 155 ? -4.696 3.176 -26.463 1.00 96.81 155 ASP A N 1
ATOM 1255 C CA . ASP A 1 155 ? -5.027 1.767 -26.687 1.00 96.81 155 ASP A CA 1
ATOM 1256 C C . ASP A 1 155 ? -4.147 0.858 -25.826 1.00 96.81 155 ASP A C 1
ATOM 1258 O O . ASP A 1 155 ? -4.667 -0.012 -25.125 1.00 96.81 155 ASP A O 1
ATOM 1262 N N . ARG A 1 156 ? -2.839 1.139 -25.753 1.00 96.94 156 ARG A N 1
ATOM 1263 C CA . ARG A 1 156 ? -1.925 0.483 -24.804 1.00 96.94 156 ARG A CA 1
ATOM 1264 C C . ARG A 1 156 ? -2.374 0.678 -23.360 1.00 96.94 156 ARG A C 1
ATOM 1266 O O . ARG A 1 156 ? -2.362 -0.277 -22.588 1.00 96.94 156 ARG A O 1
ATOM 1273 N N . ARG A 1 157 ? -2.779 1.897 -22.982 1.00 97.00 157 ARG A N 1
ATOM 1274 C CA . ARG A 1 157 ? -3.287 2.179 -21.631 1.00 97.00 157 ARG A CA 1
ATOM 1275 C C . ARG A 1 157 ? -4.492 1.300 -21.312 1.00 97.00 157 ARG A C 1
ATOM 1277 O O . ARG A 1 157 ? -4.506 0.681 -20.255 1.00 97.00 157 ARG A O 1
ATOM 1284 N N . ARG A 1 158 ? -5.474 1.225 -22.216 1.00 96.31 158 ARG A N 1
ATOM 1285 C CA . ARG A 1 158 ? -6.678 0.404 -22.031 1.00 96.31 158 ARG A CA 1
ATOM 1286 C C . ARG A 1 158 ? -6.325 -1.075 -21.853 1.00 96.31 158 ARG A C 1
ATOM 1288 O O . ARG A 1 158 ? -6.790 -1.684 -20.896 1.00 96.31 158 ARG A O 1
ATOM 1295 N N . GLU A 1 159 ? -5.477 -1.620 -22.728 1.00 96.56 159 GLU A N 1
ATOM 1296 C CA . GLU A 1 159 ? -5.057 -3.029 -22.681 1.00 96.56 159 GLU A CA 1
ATOM 1297 C C . GLU A 1 159 ? -4.345 -3.366 -21.361 1.00 96.56 159 GLU A C 1
ATOM 1299 O O . GLU A 1 159 ? -4.687 -4.345 -20.700 1.00 96.56 159 GLU A O 1
ATOM 1304 N N . LEU A 1 160 ? -3.393 -2.531 -20.933 1.00 96.69 160 LEU A N 1
ATOM 1305 C CA . LEU A 1 160 ? -2.621 -2.772 -19.712 1.00 96.69 160 LEU A CA 1
ATOM 1306 C C . LEU A 1 160 ? -3.449 -2.587 -18.434 1.00 96.69 160 LEU A C 1
ATOM 1308 O O . LEU A 1 160 ? -3.264 -3.352 -17.491 1.00 96.69 160 LEU A O 1
ATOM 1312 N N . VAL A 1 161 ? -4.363 -1.610 -18.395 1.00 96.81 161 VAL A N 1
ATOM 1313 C CA . VAL A 1 161 ? -5.283 -1.414 -17.259 1.00 96.81 161 VAL A CA 1
ATOM 1314 C C . VAL A 1 161 ? -6.208 -2.617 -17.105 1.00 96.81 161 VAL A C 1
ATOM 1316 O O . VAL A 1 161 ? -6.358 -3.135 -15.999 1.00 96.81 161 VAL A O 1
ATOM 1319 N N . GLN A 1 162 ? -6.794 -3.095 -18.205 1.00 95.62 162 GLN A N 1
ATOM 1320 C CA . GLN A 1 162 ? -7.653 -4.276 -18.181 1.00 95.62 162 GLN A CA 1
ATOM 1321 C C . GLN A 1 162 ? -6.875 -5.507 -17.701 1.00 95.62 162 GLN A C 1
ATOM 1323 O O . GLN A 1 162 ? -7.291 -6.173 -16.756 1.00 95.62 162 GLN A O 1
ATOM 1328 N N . LEU A 1 163 ? -5.704 -5.760 -18.291 1.00 95.75 163 LEU A N 1
ATOM 1329 C CA . LEU A 1 163 ? -4.849 -6.885 -17.916 1.00 95.75 163 LEU A CA 1
ATOM 1330 C C . LEU A 1 163 ? -4.450 -6.843 -16.435 1.00 95.75 163 LEU A C 1
ATOM 1332 O O . LEU A 1 163 ? -4.405 -7.883 -15.774 1.00 95.75 163 LEU A O 1
ATOM 1336 N N . TYR A 1 164 ? -4.150 -5.652 -15.911 1.00 95.56 164 TYR A N 1
ATOM 1337 C CA . TYR A 1 164 ? -3.795 -5.483 -14.508 1.00 95.56 164 TYR A CA 1
ATOM 1338 C C . TYR A 1 164 ? -4.979 -5.793 -13.589 1.00 95.56 164 TYR A C 1
ATOM 1340 O O . TYR A 1 164 ? -4.818 -6.537 -12.620 1.00 95.56 164 TYR A O 1
ATOM 1348 N N . ASN A 1 165 ? -6.168 -5.271 -13.903 1.00 94.69 165 ASN A N 1
ATOM 1349 C CA . ASN A 1 165 ? -7.369 -5.522 -13.112 1.00 94.69 165 ASN A CA 1
ATOM 1350 C C . ASN A 1 165 ? -7.753 -7.007 -13.113 1.00 94.69 165 ASN A C 1
ATOM 1352 O O . ASN A 1 165 ? -7.978 -7.582 -12.053 1.00 94.69 165 ASN A O 1
ATOM 1356 N N . GLU A 1 166 ? -7.698 -7.666 -14.269 1.00 92.56 166 GLU A N 1
ATOM 1357 C CA . GLU A 1 166 ? -8.007 -9.095 -14.387 1.00 92.56 166 GLU A CA 1
ATOM 1358 C C . GLU A 1 166 ? -7.028 -9.994 -13.616 1.00 92.56 166 GLU A C 1
ATOM 1360 O O . GLU A 1 166 ? -7.429 -11.023 -13.070 1.00 92.56 166 GLU A O 1
ATOM 1365 N N . ARG A 1 167 ? -5.735 -9.640 -13.576 1.00 92.44 167 ARG A N 1
ATOM 1366 C CA . ARG A 1 167 ? -4.700 -10.484 -12.953 1.00 92.44 167 ARG A CA 1
ATOM 1367 C C . ARG A 1 167 ? -4.434 -10.177 -11.486 1.00 92.44 167 ARG A C 1
ATOM 1369 O O . ARG A 1 167 ? -4.075 -11.093 -10.748 1.00 92.44 167 ARG A O 1
ATOM 1376 N N . PHE A 1 168 ? -4.528 -8.912 -11.084 1.00 92.31 168 PHE A N 1
ATOM 1377 C CA . PHE A 1 168 ? -4.019 -8.449 -9.790 1.00 92.31 168 PHE A CA 1
ATOM 1378 C C . PHE A 1 168 ? -5.069 -7.751 -8.927 1.00 92.31 168 PHE A C 1
ATOM 1380 O O . PHE A 1 168 ? -4.929 -7.761 -7.702 1.00 92.31 168 PHE A O 1
ATOM 1387 N N . ASN A 1 169 ? -6.119 -7.167 -9.512 1.00 91.19 169 ASN A N 1
ATOM 1388 C CA . ASN A 1 169 ? -7.177 -6.528 -8.733 1.00 91.19 169 ASN A CA 1
ATOM 1389 C C . ASN A 1 169 ? -8.170 -7.577 -8.216 1.00 91.19 169 ASN A C 1
ATOM 1391 O O . ASN A 1 169 ? -9.258 -7.767 -8.749 1.00 91.19 169 ASN A O 1
ATOM 1395 N N . SER A 1 170 ? -7.760 -8.302 -7.176 1.00 86.81 170 SER A N 1
ATOM 1396 C CA . SER A 1 170 ? -8.525 -9.417 -6.607 1.00 86.81 170 SER A CA 1
ATOM 1397 C C . SER A 1 170 ? -8.938 -9.205 -5.150 1.00 86.81 170 SER A C 1
ATOM 1399 O O . SER A 1 170 ? -9.494 -10.112 -4.533 1.00 86.81 170 SER A O 1
ATOM 1401 N N . THR A 1 171 ? -8.643 -8.040 -4.572 1.00 83.81 171 THR A N 1
ATOM 1402 C CA . THR A 1 171 ? -8.900 -7.764 -3.155 1.00 83.81 171 THR A CA 1
ATOM 1403 C C . THR A 1 171 ? -9.932 -6.661 -3.028 1.00 83.81 171 THR A C 1
ATOM 1405 O O . THR A 1 171 ? -9.657 -5.509 -3.348 1.00 83.81 171 THR A O 1
ATOM 1408 N N . ARG A 1 172 ? -11.104 -6.999 -2.487 1.00 84.88 172 ARG A N 1
ATOM 1409 C CA . ARG A 1 172 ? -12.093 -6.013 -2.059 1.00 84.88 172 ARG A CA 1
ATOM 1410 C C . ARG A 1 172 ? -12.135 -5.961 -0.529 1.00 84.88 172 ARG A C 1
ATOM 1412 O O . ARG A 1 172 ? -12.479 -6.973 0.087 1.00 84.88 172 ARG A O 1
ATOM 1419 N N . PRO A 1 173 ? -11.804 -4.819 0.100 1.00 83.50 173 PRO A N 1
ATOM 1420 C CA . PRO A 1 173 ? -11.995 -4.648 1.532 1.00 83.50 173 PRO A CA 1
ATOM 1421 C C . PRO A 1 173 ? -13.459 -4.868 1.910 1.00 83.50 173 PRO A C 1
ATOM 1423 O O . PRO A 1 173 ? -14.366 -4.425 1.205 1.00 83.50 173 PRO A O 1
ATOM 1426 N N . ARG A 1 174 ? -13.697 -5.552 3.030 1.00 85.69 174 ARG A N 1
ATOM 1427 C CA . ARG A 1 174 ? -15.050 -5.703 3.562 1.00 85.69 174 ARG A CA 1
ATOM 1428 C C . ARG A 1 174 ? -15.568 -4.340 4.009 1.00 85.69 174 ARG A C 1
ATOM 1430 O O . ARG A 1 174 ? -14.928 -3.662 4.808 1.00 85.69 174 ARG A O 1
ATOM 1437 N N . GLU A 1 175 ? -16.746 -3.981 3.526 1.00 88.06 175 GLU A N 1
ATOM 1438 C CA . GLU A 1 175 ? -17.506 -2.846 4.036 1.00 88.06 175 GLU A CA 1
ATOM 1439 C C . GLU A 1 175 ? -18.348 -3.312 5.230 1.00 88.06 175 GLU A C 1
ATOM 1441 O O . GLU A 1 175 ? -18.943 -4.395 5.208 1.00 88.06 175 GLU A O 1
ATOM 1446 N N . TYR A 1 176 ? -18.366 -2.508 6.289 1.00 92.75 176 TYR A N 1
ATOM 1447 C CA . TYR A 1 176 ? -19.128 -2.782 7.502 1.00 92.75 176 TYR A CA 1
ATOM 1448 C C . TYR A 1 176 ? -20.248 -1.757 7.619 1.00 92.75 176 TYR A C 1
ATOM 1450 O O . TYR A 1 176 ? -19.994 -0.559 7.548 1.00 92.75 176 TYR A O 1
ATOM 1458 N N . ASP A 1 177 ? -21.473 -2.241 7.807 1.00 93.62 177 ASP A N 1
ATOM 1459 C CA . ASP A 1 177 ? -22.645 -1.420 8.095 1.00 93.62 177 ASP A CA 1
ATOM 1460 C C . ASP A 1 177 ? -23.032 -1.640 9.556 1.00 93.62 177 ASP A C 1
ATOM 1462 O O . ASP A 1 177 ? -23.289 -2.774 9.962 1.00 93.62 177 ASP A O 1
ATOM 1466 N N . GLY A 1 178 ? -23.012 -0.572 10.351 1.00 95.50 178 GLY A N 1
ATOM 1467 C CA . GLY A 1 178 ? -23.381 -0.604 11.765 1.00 95.50 178 GLY A CA 1
ATOM 1468 C C . GLY A 1 178 ? -24.746 -0.003 12.079 1.00 95.50 178 GLY A C 1
ATOM 1469 O O . GLY A 1 178 ? -25.070 0.147 13.254 1.00 95.50 178 GLY A O 1
ATOM 1470 N N . ARG A 1 179 ? -25.556 0.372 11.080 1.00 95.31 179 ARG A N 1
ATOM 1471 C CA . ARG A 1 179 ? -26.834 1.083 11.304 1.00 95.31 179 ARG A CA 1
ATOM 1472 C C . ARG A 1 179 ? -27.877 0.262 12.062 1.00 95.31 179 ARG A C 1
ATOM 1474 O O . ARG A 1 179 ? -28.801 0.834 12.632 1.00 95.31 179 ARG A O 1
ATOM 1481 N N . HIS A 1 180 ? -27.742 -1.063 12.079 1.00 93.38 180 HIS A N 1
ATOM 1482 C CA . HIS A 1 180 ? -28.602 -1.965 12.851 1.00 93.38 180 HIS A CA 1
ATOM 1483 C C . HIS A 1 180 ? -28.159 -2.137 14.309 1.00 93.38 180 HIS A C 1
ATOM 1485 O O . HIS A 1 180 ? -28.879 -2.771 15.081 1.00 93.38 180 HIS A O 1
ATOM 1491 N N . LEU A 1 181 ? -26.980 -1.631 14.686 1.00 95.44 181 LEU A N 1
ATOM 1492 C CA . LEU A 1 181 ? -26.488 -1.724 16.056 1.00 95.44 181 LEU A CA 1
ATOM 1493 C C . LEU A 1 181 ? -27.337 -0.854 16.981 1.00 95.44 181 LEU A C 1
ATOM 1495 O O . LEU A 1 181 ? -27.717 0.270 16.654 1.00 95.44 181 LEU A O 1
ATOM 1499 N N . ILE A 1 182 ? -27.602 -1.385 18.169 1.00 93.50 182 ILE A N 1
ATOM 1500 C CA . ILE A 1 182 ? -28.298 -0.681 19.240 1.00 93.50 182 ILE A CA 1
ATOM 1501 C C . ILE A 1 182 ? -27.345 -0.549 20.419 1.00 93.50 182 ILE A C 1
ATOM 1503 O O . ILE A 1 182 ? -26.612 -1.482 20.718 1.00 93.50 182 ILE A O 1
ATOM 1507 N N . PHE A 1 183 ? -27.390 0.582 21.123 1.00 96.62 183 PHE A N 1
ATOM 1508 C CA . PHE A 1 183 ? -26.479 0.864 22.239 1.00 96.62 183 PHE A CA 1
ATOM 1509 C C . PHE A 1 183 ? -27.244 1.096 23.552 1.00 96.62 183 PHE A C 1
ATOM 1511 O O . PHE A 1 183 ? -27.363 2.236 24.011 1.00 96.62 183 PHE A O 1
ATOM 1518 N N . PRO A 1 184 ? -27.825 0.048 24.170 1.00 95.25 184 PRO A N 1
ATOM 1519 C CA . PRO A 1 184 ? -28.520 0.185 25.446 1.00 95.25 184 PRO A CA 1
ATOM 1520 C C . PRO A 1 184 ? -27.609 0.747 26.542 1.00 95.25 184 PRO A C 1
ATOM 1522 O O . PRO A 1 184 ? -26.476 0.305 26.707 1.00 95.25 184 PRO A O 1
ATOM 1525 N N . GLY A 1 185 ? -28.119 1.706 27.315 1.00 94.56 185 GLY A N 1
ATOM 1526 C CA . GLY A 1 185 ? -27.360 2.368 28.382 1.00 94.56 185 GLY A CA 1
ATOM 1527 C C . GLY A 1 185 ? -26.424 3.482 27.902 1.00 94.56 185 GLY A C 1
ATOM 1528 O O . GLY A 1 185 ? -25.838 4.168 28.741 1.00 94.56 185 GLY A O 1
ATOM 1529 N N . MET A 1 186 ? -26.310 3.694 26.587 1.00 97.81 186 MET A N 1
ATOM 1530 C CA . MET A 1 186 ? -25.626 4.858 26.036 1.00 97.81 186 MET A CA 1
ATOM 1531 C C . MET A 1 186 ? -26.424 6.129 26.339 1.00 97.81 186 MET A C 1
ATOM 1533 O O . MET A 1 186 ? -27.657 6.125 26.335 1.00 97.81 186 MET A O 1
ATOM 1537 N N . ASN A 1 187 ? -25.717 7.225 26.594 1.00 97.38 187 ASN A N 1
ATOM 1538 C CA . ASN A 1 187 ? -26.308 8.532 26.831 1.00 97.38 187 ASN A CA 1
ATOM 1539 C C . ASN A 1 187 ? -27.174 8.962 25.624 1.00 97.38 187 ASN A C 1
ATOM 1541 O O . ASN A 1 187 ? -26.629 9.126 24.530 1.00 97.38 187 ASN A O 1
ATOM 1545 N N . PRO A 1 188 ? -28.492 9.188 25.804 1.00 94.81 188 PRO A N 1
ATOM 1546 C CA . PRO A 1 188 ? -29.404 9.505 24.705 1.00 94.81 188 PRO A CA 1
ATOM 1547 C C . PRO A 1 188 ? -29.151 10.878 24.066 1.00 94.81 188 PRO A C 1
ATOM 1549 O O . PRO A 1 188 ? -29.609 11.121 22.954 1.00 94.81 188 PRO A O 1
ATOM 1552 N N . GLU A 1 189 ? -28.417 11.776 24.732 1.00 96.31 189 GLU A N 1
ATOM 1553 C CA . GLU A 1 189 ? -28.034 13.077 24.166 1.00 96.31 189 GLU A CA 1
ATOM 1554 C C . GLU A 1 189 ? -26.886 12.968 23.147 1.00 96.31 189 GLU A C 1
ATOM 1556 O O . GLU A 1 189 ? -26.607 13.918 22.413 1.00 96.31 189 GLU A O 1
ATOM 1561 N N . ILE A 1 190 ? -26.204 11.818 23.084 1.00 96.00 190 ILE A N 1
ATOM 1562 C CA . ILE A 1 190 ? -25.084 11.577 22.175 1.00 96.00 190 ILE A CA 1
ATOM 1563 C C . ILE A 1 190 ? -25.552 10.674 21.037 1.00 96.00 190 ILE A C 1
ATOM 1565 O O . ILE A 1 190 ? -25.927 9.525 21.243 1.00 96.00 190 ILE A O 1
ATOM 1569 N N . THR A 1 191 ? -25.476 11.179 19.806 1.00 95.62 191 THR A N 1
ATOM 1570 C CA . THR A 1 191 ? -25.738 10.392 18.594 1.00 95.62 191 THR A CA 1
ATOM 1571 C C . THR A 1 191 ? -24.430 10.115 17.863 1.00 95.62 191 THR A C 1
ATOM 1573 O O . THR A 1 191 ? -23.705 11.045 17.502 1.00 95.62 191 THR A O 1
ATOM 1576 N N . LEU A 1 192 ? -24.127 8.835 17.643 1.00 96.88 192 LEU A N 1
ATOM 1577 C CA . LEU A 1 192 ? -22.970 8.408 16.858 1.00 96.88 192 LEU A CA 1
ATOM 1578 C C . LEU A 1 192 ? -23.215 8.659 15.368 1.00 96.88 192 LEU A C 1
ATOM 1580 O O . LEU A 1 192 ? -24.308 8.422 14.854 1.00 96.88 192 LEU A O 1
ATOM 1584 N N . ARG A 1 193 ? -22.187 9.137 14.667 1.00 96.25 193 ARG A N 1
ATOM 1585 C CA . ARG A 1 193 ? -22.233 9.339 13.213 1.00 96.25 193 ARG A CA 1
ATOM 1586 C C . ARG A 1 193 ? -22.102 8.007 12.477 1.00 96.25 193 ARG A C 1
ATOM 1588 O O . ARG A 1 193 ? -21.550 7.051 13.014 1.00 96.25 193 ARG A O 1
ATOM 1595 N N . GLU A 1 194 ? -22.539 7.972 11.221 1.00 96.19 194 GLU A N 1
ATOM 1596 C CA . GLU A 1 194 ? -22.510 6.768 10.378 1.00 96.19 194 GLU A CA 1
ATOM 1597 C C . GLU A 1 194 ? -21.124 6.107 10.319 1.00 96.19 194 GLU A C 1
ATOM 1599 O O . GLU A 1 194 ? -21.009 4.898 10.502 1.00 96.19 194 GLU A O 1
ATOM 1604 N N . HIS A 1 195 ? -20.049 6.890 10.175 1.00 95.31 195 HIS A N 1
ATOM 1605 C CA . HIS A 1 195 ? -18.688 6.343 10.159 1.00 95.31 195 HIS A CA 1
ATOM 1606 C C . HIS A 1 195 ? -18.298 5.676 11.486 1.00 95.31 195 HIS A C 1
ATOM 1608 O O . HIS A 1 195 ? -17.573 4.685 11.478 1.00 95.31 195 HIS A O 1
ATOM 1614 N N . GLN A 1 196 ? -18.805 6.180 12.617 1.00 97.00 196 GLN A N 1
ATOM 1615 C CA . GLN A 1 196 ? -18.554 5.599 13.937 1.00 97.00 196 GLN A CA 1
ATOM 1616 C C . GLN A 1 196 ? -19.318 4.287 14.099 1.00 97.00 196 GLN A C 1
ATOM 1618 O O . GLN A 1 196 ? -18.761 3.318 14.600 1.00 97.00 196 GLN A O 1
ATOM 1623 N N . LEU A 1 197 ? -20.571 4.234 13.632 1.00 97.50 197 LEU A N 1
ATOM 1624 C CA . LEU A 1 197 ? -21.368 3.004 13.615 1.00 97.50 197 LEU A CA 1
ATOM 1625 C C . LEU A 1 197 ? -20.670 1.913 12.796 1.00 97.50 197 LEU A C 1
ATOM 1627 O O . LEU A 1 197 ? -20.527 0.783 13.258 1.00 97.50 197 LEU A O 1
ATOM 1631 N N . ASN A 1 198 ? -20.173 2.268 11.612 1.00 96.62 198 ASN A N 1
ATOM 1632 C CA . ASN A 1 198 ? -19.467 1.342 10.729 1.00 96.62 198 ASN A CA 1
ATOM 1633 C C . ASN A 1 198 ? -18.126 0.888 11.325 1.00 96.62 198 ASN A C 1
ATOM 1635 O O . ASN A 1 198 ? -17.773 -0.283 11.214 1.00 96.62 198 ASN A O 1
ATOM 1639 N N . ALA A 1 199 ? -17.405 1.775 12.017 1.00 96.44 199 ALA A N 1
ATOM 1640 C CA . ALA A 1 199 ? -16.196 1.420 12.757 1.00 96.44 199 ALA A CA 1
ATOM 1641 C C . ALA A 1 199 ? -16.468 0.468 13.928 1.00 96.44 199 ALA A C 1
ATOM 1643 O O . ALA A 1 199 ? -15.716 -0.481 14.127 1.00 96.44 199 ALA A O 1
ATOM 1644 N N . ILE A 1 200 ? -17.565 0.670 14.661 1.00 97.12 200 ILE A N 1
ATOM 1645 C CA . ILE A 1 200 ? -17.990 -0.253 15.719 1.00 97.12 200 ILE A CA 1
ATOM 1646 C C . ILE A 1 200 ? -18.346 -1.617 15.119 1.00 97.12 200 ILE A C 1
ATOM 1648 O O . ILE A 1 200 ? -17.907 -2.643 15.627 1.00 97.12 200 ILE A O 1
ATOM 1652 N N . ALA A 1 201 ? -19.086 -1.652 14.008 1.00 96.75 201 ALA A N 1
ATOM 1653 C CA . ALA A 1 201 ? -19.373 -2.898 13.297 1.00 96.75 201 ALA A CA 1
ATOM 1654 C C . ALA A 1 201 ? -18.092 -3.591 12.800 1.00 96.75 201 ALA A C 1
ATOM 1656 O O . ALA A 1 201 ? -17.994 -4.816 12.862 1.00 96.75 201 ALA A O 1
ATOM 1657 N N . HIS A 1 202 ? -17.097 -2.825 12.348 1.00 95.62 202 HIS A N 1
ATOM 1658 C CA . HIS A 1 202 ? -15.786 -3.357 11.986 1.00 95.62 202 HIS A CA 1
ATOM 1659 C C . HIS A 1 202 ? -15.102 -4.009 13.193 1.00 95.62 202 HIS A C 1
ATOM 1661 O O . HIS A 1 202 ? -14.681 -5.155 13.083 1.00 95.62 202 HIS A O 1
ATOM 1667 N N . ASP A 1 203 ? -15.073 -3.351 14.352 1.00 95.44 203 ASP A N 1
ATOM 1668 C CA . ASP A 1 203 ? -14.469 -3.913 15.567 1.00 95.44 203 ASP A CA 1
ATOM 1669 C C . ASP A 1 203 ? -15.181 -5.200 16.028 1.00 95.44 203 ASP A C 1
ATOM 1671 O O . ASP A 1 203 ? -14.544 -6.215 16.308 1.00 95.44 203 ASP A O 1
ATOM 1675 N N . LEU A 1 204 ? -16.519 -5.211 16.003 1.00 95.00 204 LEU A N 1
ATOM 1676 C CA . LEU A 1 204 ? -17.321 -6.364 16.425 1.00 95.00 204 LEU A CA 1
ATOM 1677 C C . LEU A 1 204 ? -17.221 -7.567 15.472 1.00 95.00 204 LEU A C 1
ATOM 1679 O O . LEU A 1 204 ? -17.291 -8.711 15.923 1.00 95.00 204 LEU A O 1
ATOM 1683 N N . TYR A 1 205 ? -17.107 -7.335 14.159 1.00 92.31 205 TYR A N 1
ATOM 1684 C CA . TYR A 1 205 ? -17.210 -8.392 13.139 1.00 92.31 205 TYR A CA 1
ATOM 1685 C C . TYR A 1 205 ? -15.895 -8.714 12.419 1.00 92.31 205 TYR A C 1
ATOM 1687 O O . TYR A 1 205 ? -15.812 -9.744 11.745 1.00 92.31 205 TYR A O 1
ATOM 1695 N N . GLY A 1 206 ? -14.901 -7.831 12.497 1.00 86.69 206 GLY A N 1
ATOM 1696 C CA . GLY A 1 206 ? -13.636 -7.915 11.764 1.00 86.69 206 GLY A CA 1
ATOM 1697 C C . GLY A 1 206 ? -12.488 -8.551 12.543 1.00 86.69 206 GLY A C 1
ATOM 1698 O O . GLY A 1 206 ? -11.483 -8.931 11.945 1.00 86.69 206 GLY A O 1
ATOM 1699 N N . GLY A 1 207 ? -12.632 -8.718 13.860 1.00 87.50 207 GLY A N 1
ATOM 1700 C CA . GLY A 1 207 ? -11.560 -9.215 14.716 1.00 87.50 207 GLY A CA 1
ATOM 1701 C C . GLY A 1 207 ? -10.532 -8.120 14.997 1.00 87.50 207 GLY A C 1
ATOM 1702 O O . GLY A 1 207 ? -10.862 -7.109 15.607 1.00 87.50 207 GLY A O 1
ATOM 1703 N N . ASN A 1 208 ? -9.274 -8.312 14.588 1.00 91.75 208 ASN A N 1
ATOM 1704 C CA . ASN A 1 208 ? -8.232 -7.308 14.823 1.00 91.75 208 ASN A CA 1
ATOM 1705 C C . ASN A 1 208 ? -8.431 -6.089 13.907 1.00 91.75 208 ASN A C 1
ATOM 1707 O O . ASN A 1 208 ? -8.208 -6.181 12.699 1.00 91.75 208 ASN A O 1
ATOM 1711 N N . THR A 1 209 ? -8.816 -4.958 14.497 1.00 93.00 209 THR A N 1
ATOM 1712 C CA . THR A 1 209 ? -9.289 -3.775 13.770 1.00 93.00 209 THR A CA 1
ATOM 1713 C C . THR A 1 209 ? -8.410 -2.555 14.043 1.00 93.00 209 THR A C 1
ATOM 1715 O O . THR A 1 209 ? -8.131 -2.205 15.189 1.00 93.00 209 THR A O 1
ATOM 1718 N N . LEU A 1 210 ? -7.994 -1.863 12.976 1.00 93.81 210 LEU A N 1
ATOM 1719 C CA . LEU A 1 210 ? -7.282 -0.586 13.059 1.00 93.81 210 LEU A CA 1
ATOM 1720 C C . LEU A 1 210 ? -8.245 0.580 12.796 1.00 93.81 210 LEU A C 1
ATOM 1722 O O . LEU A 1 210 ? -8.703 0.775 11.672 1.00 93.81 210 LEU A O 1
ATOM 1726 N N . LEU A 1 211 ? -8.478 1.413 13.811 1.00 93.19 211 LEU A N 1
ATOM 1727 C CA . LEU A 1 211 ? -9.270 2.643 13.696 1.00 93.19 211 LEU A CA 1
ATOM 1728 C C . LEU A 1 211 ? -8.387 3.840 13.297 1.00 93.19 211 LEU A C 1
ATOM 1730 O O . LEU A 1 211 ? -8.045 4.693 14.119 1.00 93.19 211 LEU A O 1
ATOM 1734 N N . ALA A 1 212 ? -8.001 3.909 12.019 1.00 92.12 212 ALA A N 1
ATOM 1735 C CA . ALA A 1 212 ? -7.113 4.942 11.464 1.00 92.12 212 ALA A CA 1
ATOM 1736 C C . ALA A 1 212 ? -7.827 6.261 11.088 1.00 92.12 212 ALA A C 1
ATOM 1738 O O . ALA A 1 212 ? -7.513 6.883 10.077 1.00 92.12 212 ALA A O 1
ATOM 1739 N N . HIS A 1 213 ? -8.801 6.703 11.886 1.00 90.44 213 HIS A N 1
ATOM 1740 C CA . HIS A 1 213 ? -9.492 7.973 11.643 1.00 90.44 213 HIS A CA 1
ATOM 1741 C C . HIS A 1 213 ? -8.639 9.188 12.040 1.00 90.44 213 HIS A C 1
ATOM 1743 O O . HIS A 1 213 ? -7.781 9.100 12.925 1.00 90.44 213 HIS A O 1
ATOM 1749 N N . GLU A 1 214 ? -8.929 10.356 11.467 1.00 89.31 214 GLU A N 1
ATOM 1750 C CA . GLU A 1 214 ? -8.282 11.621 11.836 1.00 89.31 214 GLU A CA 1
ATOM 1751 C C . GLU A 1 214 ? -8.520 12.014 13.312 1.00 89.31 214 GLU A C 1
ATOM 1753 O O . GLU A 1 214 ? -9.367 11.460 14.033 1.00 89.31 214 GLU A O 1
ATOM 1758 N N . VAL A 1 215 ? -7.719 12.954 13.821 1.00 89.00 215 VAL A N 1
ATOM 1759 C CA . VAL A 1 215 ? -7.884 13.493 15.181 1.00 89.00 215 VAL A CA 1
ATOM 1760 C C . VAL A 1 215 ? -9.237 14.205 15.283 1.00 89.00 215 VAL A C 1
ATOM 1762 O O . VAL A 1 215 ? -9.608 14.974 14.408 1.00 89.00 215 VAL A O 1
ATOM 1765 N N . GLY A 1 216 ? -9.992 13.936 16.353 1.00 88.38 216 GLY A N 1
ATOM 1766 C CA . GLY A 1 216 ? -11.332 14.507 16.551 1.00 88.38 216 GLY A CA 1
ATOM 1767 C C . GLY A 1 216 ? -12.481 13.727 15.898 1.00 88.38 216 GLY A C 1
ATOM 1768 O O . GLY A 1 216 ? -13.638 14.025 16.177 1.00 88.38 216 GLY A O 1
ATOM 1769 N N . ALA A 1 217 ? -12.201 12.671 15.123 1.00 90.19 217 ALA A N 1
ATOM 1770 C CA . ALA A 1 217 ? -13.236 11.853 14.475 1.00 90.19 217 ALA A CA 1
ATOM 1771 C C . ALA A 1 217 ? -14.120 11.034 15.441 1.00 90.19 217 ALA A C 1
ATOM 1773 O O . ALA A 1 217 ? -15.142 10.492 15.025 1.00 90.19 217 ALA A O 1
ATOM 1774 N N . GLY A 1 218 ? -13.750 10.961 16.727 1.00 93.38 218 GLY A N 1
ATOM 1775 C CA . GLY A 1 218 ? -14.529 10.267 17.757 1.00 93.38 218 GLY A CA 1
ATOM 1776 C C . GLY A 1 218 ? -14.116 8.815 18.027 1.00 93.38 218 GLY A C 1
ATOM 1777 O O . GLY A 1 218 ? -14.922 8.061 18.563 1.00 93.38 218 GLY A O 1
ATOM 1778 N N . LYS A 1 219 ? -12.862 8.442 17.729 1.00 96.00 219 LYS A N 1
ATOM 1779 C CA . LYS A 1 219 ? -12.297 7.093 17.961 1.00 96.00 219 LYS A CA 1
ATOM 1780 C C . LYS A 1 219 ? -12.490 6.557 19.381 1.00 96.00 219 LYS A C 1
ATOM 1782 O O . LYS A 1 219 ? -12.738 5.375 19.572 1.00 96.00 219 LYS A O 1
ATOM 1787 N N . THR A 1 220 ? -12.405 7.423 20.390 1.00 96.44 220 THR A N 1
ATOM 1788 C CA . THR A 1 220 ? -12.617 7.017 21.787 1.00 96.44 220 THR A CA 1
ATOM 1789 C C . THR A 1 220 ? -14.032 6.477 21.995 1.00 96.44 220 THR A C 1
ATOM 1791 O O . THR A 1 220 ? -14.199 5.425 22.602 1.00 96.44 220 THR A O 1
ATOM 1794 N N . PHE A 1 221 ? -15.049 7.147 21.441 1.00 97.56 221 PHE A N 1
ATOM 1795 C CA . PHE A 1 221 ? -16.436 6.678 21.517 1.00 97.56 221 PHE A CA 1
ATOM 1796 C C . PHE A 1 221 ? -16.660 5.405 20.707 1.00 97.56 221 PHE A C 1
ATOM 1798 O O . PHE A 1 221 ? -17.387 4.537 21.175 1.00 97.56 221 PHE A O 1
ATOM 1805 N N . GLU A 1 222 ? -16.007 5.266 19.549 1.00 97.62 222 GLU A N 1
ATOM 1806 C CA . GLU A 1 222 ? -16.036 4.025 18.762 1.00 97.62 222 GLU A CA 1
ATOM 1807 C C . GLU A 1 222 ? -15.562 2.838 19.617 1.00 97.62 222 GLU A C 1
ATOM 1809 O O . GLU A 1 222 ? -16.291 1.863 19.773 1.00 97.62 222 GLU A O 1
ATOM 1814 N N . MET A 1 223 ? -14.399 2.958 20.268 1.00 97.38 223 MET A N 1
ATOM 1815 C CA . MET A 1 223 ? -13.837 1.880 21.092 1.00 97.38 223 MET A CA 1
ATOM 1816 C C . MET A 1 223 ? -14.672 1.588 22.352 1.00 97.38 223 MET A C 1
ATOM 1818 O O . MET A 1 223 ? -14.826 0.432 22.741 1.00 97.38 223 MET A O 1
ATOM 1822 N N . ILE A 1 224 ? -15.226 2.617 23.008 1.00 97.94 224 ILE A N 1
ATOM 1823 C CA . ILE A 1 224 ? -16.094 2.435 24.187 1.00 97.94 224 ILE A CA 1
ATOM 1824 C C . ILE A 1 224 ? -17.397 1.733 23.791 1.00 97.94 224 ILE A C 1
ATOM 1826 O O . ILE A 1 224 ? -17.804 0.770 24.442 1.00 97.94 224 ILE A O 1
ATOM 1830 N N . ALA A 1 225 ? -18.055 2.202 22.728 1.00 97.88 225 ALA A N 1
ATOM 1831 C CA . ALA A 1 225 ? -19.307 1.624 22.260 1.00 97.88 225 ALA A CA 1
ATOM 1832 C C . ALA A 1 225 ? -19.116 0.184 21.775 1.00 97.88 225 ALA A C 1
ATOM 1834 O O . ALA A 1 225 ? -19.932 -0.668 22.117 1.00 97.88 225 ALA A O 1
ATOM 1835 N N . ALA A 1 226 ? -18.020 -0.111 21.07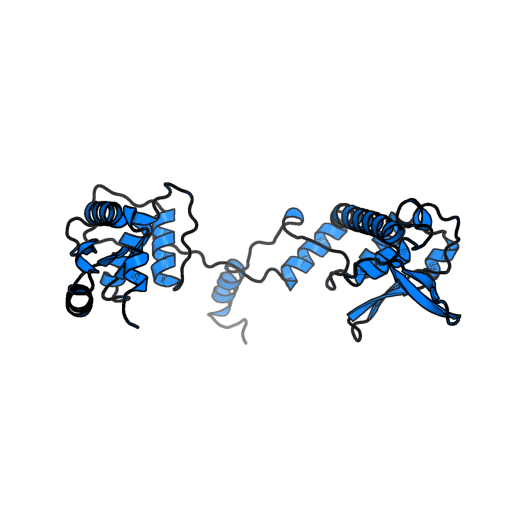1 1.00 97.25 226 ALA A N 1
ATOM 1836 C CA . ALA A 1 226 ? -17.686 -1.472 20.669 1.00 97.25 226 ALA A CA 1
ATOM 1837 C C . ALA A 1 226 ? -17.433 -2.394 21.869 1.00 97.25 226 ALA A C 1
ATOM 1839 O O . ALA A 1 226 ? -17.935 -3.513 21.892 1.00 97.25 226 ALA A O 1
ATOM 1840 N N . ALA A 1 227 ? -16.748 -1.924 22.917 1.00 97.00 227 ALA A N 1
ATOM 1841 C CA . ALA A 1 227 ? -16.553 -2.714 24.133 1.00 97.00 227 ALA A CA 1
ATOM 1842 C C . ALA A 1 227 ? -17.870 -3.029 24.862 1.00 97.00 227 ALA A C 1
ATOM 1844 O O . ALA A 1 227 ? -18.077 -4.169 25.279 1.00 97.00 227 ALA A O 1
ATOM 1845 N N . MET A 1 228 ? -18.753 -2.038 25.013 1.00 97.75 228 MET A N 1
ATOM 1846 C CA . MET A 1 228 ? -20.050 -2.223 25.675 1.00 97.75 228 MET A CA 1
ATOM 1847 C C . MET A 1 228 ? -20.975 -3.125 24.860 1.00 97.75 228 MET A C 1
ATOM 1849 O O . MET A 1 228 ? -21.596 -4.038 25.406 1.00 97.75 228 MET A O 1
ATOM 1853 N N . GLU A 1 229 ? -21.024 -2.916 23.546 1.00 97.12 229 GLU A N 1
ATOM 1854 C CA . GLU A 1 229 ? -21.840 -3.726 22.650 1.00 97.12 229 GLU A CA 1
ATOM 1855 C C . GLU A 1 229 ? -21.288 -5.150 22.515 1.00 97.12 229 GLU A C 1
ATOM 1857 O O . GLU A 1 229 ? -22.045 -6.116 22.567 1.00 97.12 229 GLU A O 1
ATOM 1862 N N . GLY A 1 230 ? -19.965 -5.312 22.468 1.00 95.69 230 GLY A N 1
ATOM 1863 C CA . GLY A 1 230 ? -19.296 -6.611 22.503 1.00 95.69 230 GLY A CA 1
ATOM 1864 C C . GLY A 1 230 ? -19.614 -7.392 23.778 1.00 95.69 230 GLY A C 1
ATOM 1865 O O . GLY A 1 230 ? -19.901 -8.589 23.702 1.00 95.69 230 GLY A O 1
ATOM 1866 N N . LYS A 1 231 ? -19.660 -6.718 24.939 1.00 95.44 231 LYS A N 1
ATOM 1867 C CA . LYS A 1 231 ? -20.101 -7.335 26.200 1.00 95.44 231 LYS A CA 1
ATOM 1868 C C . LYS A 1 231 ? -21.573 -7.746 26.137 1.00 95.44 231 LYS A C 1
ATOM 1870 O O . LYS A 1 231 ? -21.908 -8.875 26.489 1.00 95.44 231 LYS A O 1
ATOM 1875 N N . ARG A 1 232 ? -22.452 -6.872 25.635 1.00 94.75 232 ARG A N 1
ATOM 1876 C CA . ARG A 1 232 ? -23.896 -7.142 25.500 1.00 94.75 232 ARG A CA 1
ATOM 1877 C C . ARG A 1 232 ? -24.195 -8.315 24.563 1.00 94.75 232 ARG A C 1
ATOM 1879 O O . ARG A 1 232 ? -25.094 -9.105 24.841 1.00 94.75 232 ARG A O 1
ATOM 1886 N N . LEU A 1 233 ? -23.448 -8.427 23.466 1.00 94.31 233 LEU A N 1
ATOM 1887 C CA . LEU A 1 233 ? -23.555 -9.515 22.492 1.00 94.31 233 LEU A CA 1
ATOM 1888 C C . LEU A 1 233 ? -22.881 -10.816 22.963 1.00 94.31 233 LEU A C 1
ATOM 1890 O O . LEU A 1 233 ? -22.991 -11.834 22.284 1.00 94.31 233 LEU A O 1
ATOM 1894 N N . GLY A 1 234 ? -22.193 -10.804 24.110 1.00 93.81 234 GLY A N 1
ATOM 1895 C CA . GLY A 1 234 ? -21.478 -11.965 24.643 1.00 93.81 234 GLY A CA 1
ATOM 1896 C C . GLY A 1 234 ? -20.175 -12.295 23.906 1.00 93.81 234 GLY A C 1
ATOM 1897 O O . GLY A 1 234 ? -19.649 -13.393 24.074 1.00 93.81 234 GLY A O 1
ATOM 1898 N N . LEU A 1 235 ? -19.648 -11.366 23.102 1.00 93.50 235 LEU A N 1
ATOM 1899 C CA . LEU A 1 235 ? -18.371 -11.511 22.390 1.00 93.50 235 LEU A CA 1
ATOM 1900 C C . LEU A 1 235 ? -17.173 -11.340 23.331 1.00 93.50 235 LEU A C 1
ATOM 1902 O O . LEU A 1 235 ? -16.117 -11.935 23.124 1.00 93.50 235 LEU A O 1
ATOM 1906 N N . CYS A 1 236 ? -17.340 -10.549 24.390 1.00 92.62 236 CYS A N 1
ATOM 1907 C CA . CYS A 1 236 ? -16.382 -10.429 25.479 1.00 92.62 236 CYS A CA 1
ATOM 1908 C C . CYS A 1 236 ? -17.111 -10.365 26.828 1.00 92.62 236 CYS A C 1
ATOM 1910 O O . CYS A 1 236 ? -18.314 -10.136 26.899 1.00 92.62 236 CYS A O 1
ATOM 1912 N N . GLN A 1 237 ? -16.381 -10.583 27.922 1.00 91.31 237 GLN A N 1
ATOM 1913 C CA . GLN A 1 237 ? -16.923 -10.417 29.280 1.00 91.31 237 GLN A CA 1
ATOM 1914 C C . GLN A 1 237 ? -16.393 -9.158 29.970 1.00 91.31 237 GLN A C 1
ATOM 1916 O O . GLN A 1 237 ? -17.055 -8.595 30.839 1.00 91.31 237 GLN A O 1
ATOM 1921 N N . LYS A 1 238 ? -15.176 -8.742 29.607 1.00 93.62 238 LYS A N 1
ATOM 1922 C CA . LYS A 1 238 ? -14.437 -7.658 30.250 1.00 93.62 238 LYS A CA 1
ATOM 1923 C C . LYS A 1 238 ? -13.427 -7.092 29.265 1.00 93.62 238 LYS A C 1
ATOM 1925 O O . LYS A 1 238 ? -12.466 -7.774 28.912 1.00 93.62 238 LYS A O 1
ATOM 1930 N N . SER A 1 239 ? -13.640 -5.854 28.847 1.00 95.62 239 SER A N 1
ATOM 1931 C CA . SER A 1 239 ? -12.732 -5.163 27.932 1.00 95.62 239 SER A CA 1
ATOM 1932 C C . SER A 1 239 ? -11.634 -4.446 28.715 1.00 95.62 239 SER A C 1
ATOM 1934 O O . SER A 1 239 ? -11.889 -3.877 29.777 1.00 95.62 239 SER A O 1
ATOM 1936 N N . LEU A 1 240 ? -10.401 -4.465 28.209 1.00 96.12 240 LEU A N 1
ATOM 1937 C CA . LEU A 1 240 ? -9.268 -3.759 28.806 1.00 96.12 240 LEU A CA 1
ATOM 1938 C C . LEU A 1 240 ? -8.713 -2.736 27.815 1.00 96.12 240 LEU A C 1
ATOM 1940 O O . LEU A 1 240 ? -8.354 -3.077 26.693 1.00 96.12 240 LEU A O 1
ATOM 1944 N N . PHE A 1 241 ? -8.605 -1.490 28.263 1.00 97.06 241 PHE A N 1
ATOM 1945 C CA . PHE A 1 241 ? -8.094 -0.355 27.509 1.00 97.06 241 PHE A CA 1
ATOM 1946 C C . PHE A 1 241 ? -6.707 0.011 28.021 1.00 97.06 241 PHE A C 1
ATOM 1948 O O . PHE A 1 241 ? -6.571 0.560 29.116 1.00 97.06 241 PHE A O 1
ATOM 1955 N N . ALA A 1 242 ? -5.680 -0.283 27.226 1.00 96.12 242 ALA A N 1
ATOM 1956 C CA . ALA A 1 242 ? -4.326 0.199 27.464 1.00 96.12 242 ALA A CA 1
ATOM 1957 C C . ALA A 1 242 ? -4.153 1.566 26.787 1.00 96.12 242 ALA A C 1
ATOM 1959 O O . ALA A 1 242 ? -4.270 1.675 25.569 1.00 96.12 242 ALA A O 1
ATOM 1960 N N . VAL A 1 243 ? -3.909 2.611 27.577 1.00 96.00 243 VAL A N 1
ATOM 1961 C CA . VAL A 1 243 ? -3.856 4.003 27.099 1.00 96.00 243 VAL A CA 1
ATOM 1962 C C . VAL A 1 243 ? -2.581 4.708 27.571 1.00 96.00 243 VAL A C 1
ATOM 1964 O O . VAL A 1 243 ? -1.956 4.275 28.547 1.00 96.00 243 VAL A O 1
ATOM 1967 N N . PRO A 1 244 ? -2.163 5.823 26.942 1.00 94.94 244 PRO A N 1
ATOM 1968 C CA . PRO A 1 244 ? -1.092 6.649 27.481 1.00 94.94 244 PRO A CA 1
ATOM 1969 C C . PRO A 1 244 ? -1.373 7.039 28.935 1.00 94.94 244 PRO A C 1
ATOM 1971 O O . PRO A 1 244 ? -2.476 7.460 29.275 1.00 94.94 244 PRO A O 1
ATOM 1974 N N . ASN A 1 245 ? -0.363 6.923 29.802 1.00 90.75 245 ASN A N 1
ATOM 1975 C CA . ASN A 1 245 ? -0.529 7.046 31.260 1.00 90.75 245 ASN A CA 1
ATOM 1976 C C . ASN A 1 245 ? -1.280 8.316 31.707 1.00 90.75 245 ASN A C 1
ATOM 1978 O O . ASN A 1 245 ? -2.045 8.275 32.668 1.00 90.75 245 ASN A O 1
ATOM 1982 N N . HIS A 1 246 ? -1.050 9.437 31.018 1.00 90.69 246 HIS A N 1
ATOM 1983 C CA . HIS A 1 246 ? -1.638 10.744 31.320 1.00 90.69 246 HIS A CA 1
ATOM 1984 C C . HIS A 1 246 ? -3.092 10.900 30.841 1.00 90.69 246 HIS A C 1
ATOM 1986 O O . HIS A 1 246 ? -3.718 11.902 31.158 1.00 90.69 246 HIS A O 1
ATOM 1992 N N . LEU A 1 247 ? -3.628 9.924 30.100 1.00 94.44 247 LEU A N 1
ATOM 1993 C CA . LEU A 1 247 ? -4.986 9.944 29.548 1.00 94.44 247 LEU A CA 1
ATOM 1994 C C . LEU A 1 247 ? -5.953 9.004 30.280 1.00 94.44 247 LEU A C 1
ATOM 1996 O O . LEU A 1 247 ? -7.125 8.969 29.928 1.00 94.44 247 LEU A O 1
ATOM 2000 N N . THR A 1 248 ? -5.504 8.249 31.286 1.00 94.25 248 THR A N 1
ATOM 2001 C CA . THR A 1 248 ? -6.343 7.274 32.017 1.00 94.25 248 THR A CA 1
ATOM 2002 C C . THR A 1 248 ? -7.611 7.900 32.612 1.00 94.25 248 THR A C 1
ATOM 2004 O O . THR A 1 248 ? -8.706 7.379 32.410 1.00 94.25 248 THR A O 1
ATOM 2007 N N . GLU A 1 249 ? -7.487 9.050 33.280 1.00 93.75 249 GLU A N 1
ATOM 2008 C CA . GLU A 1 249 ? -8.624 9.792 33.847 1.00 93.75 249 GLU A CA 1
ATOM 2009 C C . GLU A 1 249 ? -9.525 10.399 32.762 1.00 93.75 249 GLU A C 1
ATOM 2011 O O . GLU A 1 249 ? -10.750 10.347 32.871 1.00 93.75 249 GLU A O 1
ATOM 2016 N N . GLN A 1 250 ? -8.935 10.918 31.679 1.00 95.06 250 GLN A N 1
ATOM 2017 C CA . GLN A 1 250 ? -9.700 11.442 30.545 1.00 95.06 250 GLN A CA 1
ATOM 2018 C C . GLN A 1 250 ? -10.530 10.336 29.882 1.00 95.06 250 GLN A C 1
ATOM 2020 O O . GLN A 1 250 ? -11.704 10.539 29.593 1.00 95.06 250 GLN A O 1
ATOM 2025 N N . TRP A 1 251 ? -9.949 9.151 29.693 1.00 97.00 251 TRP A N 1
ATOM 2026 C CA . TRP A 1 251 ? -10.654 7.986 29.166 1.00 97.00 251 TRP A CA 1
ATOM 2027 C C . TRP A 1 251 ? -11.801 7.549 30.071 1.00 97.00 251 TRP A C 1
ATOM 2029 O O . TRP A 1 251 ? -12.880 7.260 29.568 1.00 97.00 251 TRP A O 1
ATOM 2039 N N . ALA A 1 252 ? -11.601 7.547 31.390 1.00 96.88 252 ALA A N 1
ATOM 2040 C CA . ALA A 1 252 ? -12.668 7.249 32.341 1.00 96.88 252 ALA A CA 1
ATOM 2041 C C . ALA A 1 252 ? -13.831 8.250 32.239 1.00 96.88 252 ALA A C 1
ATOM 2043 O O . ALA A 1 252 ? -14.992 7.844 32.238 1.00 96.88 252 ALA A O 1
ATOM 2044 N N . SER A 1 253 ? -13.516 9.542 32.103 1.00 97.31 253 SER A N 1
ATOM 2045 C CA . SER A 1 253 ? -14.512 10.598 31.904 1.00 97.31 253 SER A CA 1
ATOM 2046 C C . SER A 1 253 ? -15.305 10.397 30.610 1.00 97.31 253 SER A C 1
ATOM 2048 O O . SER A 1 253 ? -16.532 10.407 30.640 1.00 97.31 253 SER A O 1
ATOM 2050 N N . GLU A 1 254 ? -14.635 10.134 29.482 1.00 97.50 254 GLU A N 1
ATOM 2051 C CA . GLU A 1 254 ? -15.317 9.868 28.206 1.00 97.50 254 GLU A CA 1
ATOM 2052 C C . GLU A 1 254 ? -16.145 8.572 28.248 1.00 97.50 254 GLU A C 1
ATOM 2054 O O . GLU A 1 254 ? -17.238 8.526 27.682 1.00 97.50 254 GLU A O 1
ATOM 2059 N N . PHE A 1 255 ? -15.678 7.541 28.965 1.00 98.12 255 PHE A N 1
ATOM 2060 C CA . PHE A 1 255 ? -16.428 6.299 29.169 1.00 98.12 255 PHE A CA 1
ATOM 2061 C C . PHE A 1 255 ? -17.748 6.562 29.889 1.00 98.12 255 PHE A C 1
ATOM 2063 O O . PHE A 1 255 ? -18.799 6.175 29.389 1.00 98.12 255 PHE A O 1
ATOM 2070 N N . LEU A 1 256 ? -17.709 7.266 31.023 1.00 97.88 256 LEU A N 1
ATOM 2071 C CA . LEU A 1 256 ? -18.908 7.590 31.800 1.00 97.88 256 LEU A CA 1
ATOM 2072 C C . LEU A 1 256 ? -19.779 8.654 31.123 1.00 97.88 256 LEU A C 1
ATOM 2074 O O . LEU A 1 256 ? -20.990 8.678 31.316 1.00 97.88 256 LEU A O 1
ATOM 2078 N N . ARG A 1 257 ? -19.200 9.517 30.288 1.00 97.94 257 ARG A N 1
ATOM 2079 C CA . ARG A 1 257 ? -19.970 10.449 29.460 1.00 97.94 257 ARG A CA 1
ATOM 2080 C C . ARG A 1 257 ? -20.830 9.710 28.436 1.00 97.94 257 ARG A C 1
ATOM 2082 O O . ARG A 1 257 ? -21.974 10.111 28.212 1.00 97.94 257 ARG A O 1
ATOM 2089 N N . LEU A 1 258 ? -20.276 8.666 27.814 1.00 98.06 258 LEU A N 1
ATOM 2090 C CA . LEU A 1 258 ? -20.986 7.858 26.826 1.00 98.06 258 LEU A CA 1
ATOM 2091 C C . LEU A 1 258 ? -21.902 6.814 27.480 1.00 98.06 258 LEU A C 1
ATOM 2093 O O . LEU A 1 258 ? -23.016 6.633 27.007 1.00 98.06 258 LEU A O 1
ATOM 2097 N N . TYR A 1 259 ? -21.474 6.183 28.575 1.00 98.19 259 TYR A N 1
ATOM 2098 C CA . TYR A 1 259 ? -22.230 5.191 29.349 1.00 98.19 259 TYR A CA 1
ATOM 2099 C C . TYR A 1 259 ? -22.223 5.546 30.848 1.00 98.19 259 TYR A C 1
ATOM 2101 O O . TYR A 1 259 ? -21.398 5.029 31.606 1.00 98.19 259 TYR A O 1
ATOM 2109 N N . PRO A 1 260 ? -23.160 6.395 31.314 1.00 97.62 260 PRO A N 1
ATOM 2110 C CA . PRO A 1 260 ? -23.166 6.918 32.688 1.00 97.62 260 PRO A CA 1
ATOM 2111 C C . PRO A 1 260 ? -23.286 5.867 33.793 1.00 97.62 260 PRO A C 1
ATOM 2113 O O . PRO A 1 260 ? 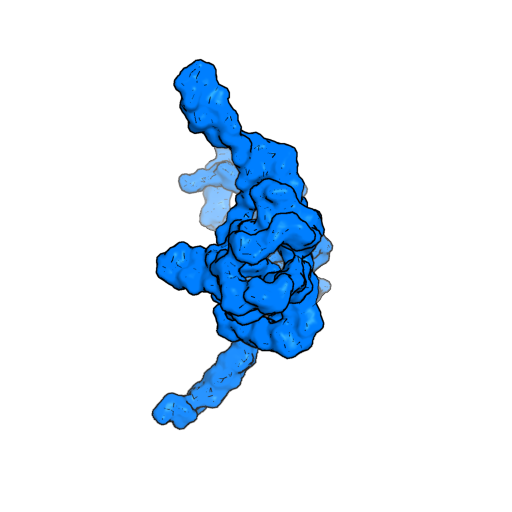-22.879 6.114 34.926 1.00 97.62 260 PRO A O 1
ATOM 2116 N N . SER A 1 261 ? -23.850 4.700 33.480 1.00 96.50 261 SER A N 1
ATOM 2117 C CA . SER A 1 261 ? -24.052 3.603 34.433 1.00 96.50 261 SER A CA 1
ATOM 2118 C C . SER A 1 261 ? -22.995 2.496 34.338 1.00 96.50 261 SER A C 1
ATOM 2120 O O . SER A 1 261 ? -23.150 1.476 35.004 1.00 96.50 261 SER A O 1
ATOM 2122 N N . ALA A 1 262 ? -21.946 2.664 33.524 1.00 96.81 262 ALA A N 1
ATOM 2123 C CA . ALA A 1 262 ? -20.919 1.639 33.349 1.00 96.81 262 ALA A CA 1
ATOM 2124 C C . ALA A 1 262 ? -20.067 1.446 34.615 1.00 96.81 262 ALA A C 1
ATOM 2126 O O . ALA A 1 262 ? -19.554 2.402 35.203 1.00 96.81 262 ALA A O 1
ATOM 2127 N N . ASN A 1 263 ? -19.850 0.191 35.003 1.00 96.25 263 ASN A N 1
ATOM 2128 C CA . ASN A 1 263 ? -18.966 -0.180 36.100 1.00 96.25 263 ASN A CA 1
ATOM 2129 C C . ASN A 1 263 ? -17.522 -0.333 35.600 1.00 96.25 263 ASN A C 1
ATOM 2131 O O . ASN A 1 263 ? -17.105 -1.416 35.179 1.00 96.25 263 ASN A O 1
ATOM 2135 N N . ILE A 1 264 ? -16.746 0.750 35.651 1.00 97.06 264 ILE A N 1
ATOM 2136 C CA . ILE A 1 264 ? -15.360 0.773 35.163 1.00 97.06 264 ILE A CA 1
ATOM 2137 C C . ILE A 1 264 ? -14.325 0.682 36.291 1.00 97.06 264 ILE A C 1
ATOM 2139 O O . ILE A 1 264 ? -14.467 1.280 37.358 1.00 97.06 264 ILE A O 1
ATOM 2143 N N . LEU A 1 265 ? -13.226 -0.029 36.032 1.00 96.06 265 LEU A N 1
ATOM 2144 C CA . LEU A 1 265 ? -12.045 -0.050 36.892 1.00 96.06 265 LEU A CA 1
ATOM 2145 C C . LEU A 1 265 ? -10.924 0.779 36.263 1.00 96.06 265 LEU A C 1
ATOM 2147 O O . LEU A 1 265 ? -10.341 0.378 35.261 1.00 96.06 265 LEU A O 1
ATOM 2151 N N . VAL A 1 266 ? -10.570 1.902 36.884 1.00 95.12 266 VAL A N 1
ATOM 2152 C CA . VAL A 1 266 ? -9.502 2.792 36.402 1.00 95.12 266 VAL A CA 1
ATOM 2153 C C . VAL A 1 266 ? -8.248 2.596 37.245 1.00 95.12 266 VAL A C 1
ATOM 2155 O O . VAL A 1 266 ? -8.295 2.682 38.473 1.00 95.12 266 VAL A O 1
ATOM 2158 N N . ALA A 1 267 ? -7.121 2.323 36.595 1.00 90.75 267 ALA A N 1
ATOM 2159 C CA . ALA A 1 267 ? -5.841 2.171 37.266 1.00 90.75 267 ALA A CA 1
ATOM 2160 C C . ALA A 1 267 ? -5.254 3.532 37.655 1.00 90.75 267 ALA A C 1
ATOM 2162 O O . ALA A 1 267 ? -5.097 4.427 36.827 1.00 90.75 267 ALA A O 1
ATOM 2163 N N . THR A 1 268 ? -4.823 3.660 38.907 1.00 86.62 268 THR A N 1
ATOM 2164 C CA . THR A 1 268 ? -4.079 4.824 39.400 1.00 86.62 268 THR A CA 1
ATOM 2165 C C . THR A 1 268 ? -2.603 4.486 39.594 1.00 86.62 268 THR A C 1
ATOM 2167 O O . THR A 1 268 ? -2.206 3.319 39.660 1.00 86.62 268 THR A O 1
ATOM 2170 N N . LYS A 1 269 ? -1.746 5.502 39.759 1.00 80.31 269 LYS A N 1
ATOM 2171 C CA . LYS A 1 269 ? -0.314 5.285 40.052 1.00 80.31 269 LYS A CA 1
ATOM 2172 C C . LYS A 1 269 ? -0.086 4.393 41.286 1.00 80.31 269 LYS A C 1
ATOM 2174 O O . LYS A 1 269 ? 0.856 3.606 41.292 1.00 80.31 269 LYS A O 1
ATOM 2179 N N . LYS A 1 270 ? -0.962 4.479 42.298 1.00 82.06 270 LYS A N 1
ATOM 2180 C CA . LYS A 1 270 ? -0.858 3.722 43.560 1.00 82.06 270 LYS A CA 1
ATOM 2181 C C . LYS A 1 270 ? -1.146 2.227 43.393 1.00 82.06 270 LYS A C 1
ATOM 2183 O O . LYS A 1 270 ? -0.619 1.417 44.157 1.00 82.06 270 LYS A O 1
ATOM 2188 N N . ASP A 1 271 ? -1.953 1.851 42.401 1.00 81.06 271 ASP A N 1
ATOM 2189 C CA . ASP A 1 271 ? -2.390 0.464 42.190 1.00 81.06 271 ASP A CA 1
ATOM 2190 C C . ASP A 1 271 ? -1.255 -0.463 41.727 1.00 81.06 271 ASP A C 1
ATOM 2192 O O . ASP A 1 271 ? -1.288 -1.666 41.984 1.00 81.06 271 ASP A O 1
ATOM 2196 N N . PHE A 1 272 ? -0.211 0.100 41.111 1.00 68.50 272 PHE A N 1
ATOM 2197 C CA . PHE A 1 272 ? 0.955 -0.637 40.609 1.00 68.50 272 PHE A CA 1
ATOM 2198 C C . PHE A 1 272 ? 2.236 -0.415 41.422 1.00 68.50 272 PHE A C 1
ATOM 2200 O O . PHE A 1 272 ? 3.324 -0.805 40.987 1.00 68.50 272 PHE A O 1
ATOM 2207 N N . GLU A 1 273 ? 2.121 0.148 42.629 1.00 81.31 273 GLU A N 1
ATOM 2208 C CA . GLU A 1 273 ? 3.154 -0.021 43.653 1.00 81.31 273 GLU A CA 1
ATOM 2209 C C . GLU A 1 273 ? 3.353 -1.523 43.920 1.00 81.31 273 GLU A C 1
ATOM 2211 O O . GLU A 1 273 ? 2.382 -2.283 43.956 1.00 81.31 273 GLU A O 1
ATOM 2216 N N . THR A 1 274 ? 4.595 -1.968 44.142 1.00 78.81 274 THR A N 1
ATOM 2217 C CA . THR A 1 274 ? 4.953 -3.398 44.274 1.00 78.81 274 THR A CA 1
ATOM 2218 C C . THR A 1 274 ? 4.044 -4.161 45.244 1.00 78.81 274 THR A C 1
ATOM 2220 O O . THR A 1 274 ? 3.649 -5.293 44.966 1.00 78.81 274 THR A O 1
ATOM 2223 N N . ARG A 1 275 ? 3.652 -3.514 46.350 1.00 83.25 275 ARG A N 1
ATOM 2224 C CA . ARG A 1 275 ? 2.739 -4.059 47.368 1.00 83.25 275 ARG A CA 1
ATOM 2225 C C . ARG A 1 275 ? 1.285 -4.223 46.898 1.00 83.25 275 ARG A C 1
ATOM 2227 O O . ARG A 1 275 ? 0.611 -5.146 47.338 1.00 83.25 275 ARG A O 1
ATOM 2234 N N . ASN A 1 276 ? 0.805 -3.355 46.006 1.00 85.06 276 ASN A N 1
ATOM 2235 C CA . ASN A 1 276 ? -0.601 -3.277 45.593 1.00 85.06 276 ASN A CA 1
ATOM 2236 C C . ASN A 1 276 ? -0.878 -4.019 44.284 1.00 85.06 276 ASN A C 1
ATOM 2238 O O . ASN A 1 276 ? -2.010 -4.443 44.057 1.00 85.06 276 ASN A O 1
ATOM 2242 N N . ARG A 1 277 ? 0.153 -4.254 43.462 1.00 83.00 277 ARG A N 1
ATOM 2243 C CA . ARG A 1 277 ? 0.019 -4.869 42.134 1.00 83.00 277 ARG A CA 1
ATOM 2244 C C . ARG A 1 277 ? -0.755 -6.189 42.153 1.00 83.00 277 ARG A C 1
ATOM 2246 O O . ARG A 1 277 ? -1.660 -6.373 41.345 1.00 83.00 277 ARG A O 1
ATOM 2253 N N . LYS A 1 278 ? -0.442 -7.094 43.094 1.00 86.12 278 LYS A N 1
ATOM 2254 C CA . LYS A 1 278 ? -1.162 -8.377 43.233 1.00 86.12 278 LYS A CA 1
ATOM 2255 C C . LYS A 1 278 ? -2.647 -8.164 43.541 1.00 86.12 278 LYS A C 1
ATOM 2257 O O . LYS A 1 278 ? -3.493 -8.831 42.958 1.00 86.12 278 LYS A O 1
ATOM 2262 N N . LYS A 1 279 ? -2.962 -7.204 44.417 1.00 88.88 279 LYS A N 1
ATOM 2263 C CA . LYS A 1 279 ? -4.340 -6.861 44.787 1.00 88.88 279 LYS A CA 1
ATOM 2264 C C . LYS A 1 279 ? -5.105 -6.258 43.607 1.00 88.88 279 LYS A C 1
ATOM 2266 O O . LYS A 1 279 ? -6.264 -6.601 43.408 1.00 88.88 279 LYS A O 1
ATOM 2271 N N . PHE A 1 280 ? -4.473 -5.392 42.816 1.00 89.00 280 PHE A N 1
ATOM 2272 C CA . PHE A 1 280 ? -5.108 -4.803 41.636 1.00 89.00 280 PHE A CA 1
ATOM 2273 C C . PHE A 1 280 ? -5.376 -5.847 40.545 1.00 89.00 280 PHE A C 1
ATOM 2275 O O . PHE A 1 280 ? -6.494 -5.923 40.045 1.00 89.00 280 PHE A O 1
ATOM 2282 N N . CYS A 1 281 ? -4.406 -6.720 40.251 1.00 88.19 281 CYS A N 1
ATOM 2283 C CA . CYS A 1 281 ? -4.610 -7.827 39.310 1.00 88.19 281 CYS A CA 1
ATOM 2284 C C . CYS A 1 281 ? -5.725 -8.774 39.786 1.00 88.19 281 CYS A C 1
ATOM 2286 O O . CYS A 1 281 ? -6.552 -9.193 38.983 1.00 88.19 281 CYS A O 1
ATOM 2288 N N . ALA A 1 282 ? -5.808 -9.051 41.094 1.00 90.12 282 ALA A N 1
ATOM 2289 C CA . ALA A 1 282 ? -6.902 -9.838 41.660 1.00 90.12 282 ALA A CA 1
ATOM 2290 C C . ALA A 1 282 ? -8.268 -9.162 41.459 1.00 90.12 282 ALA A C 1
ATOM 2292 O O . ALA A 1 282 ? -9.213 -9.838 41.072 1.00 90.12 282 ALA A O 1
ATOM 2293 N N . ARG A 1 283 ? -8.367 -7.834 41.641 1.00 92.19 283 ARG A N 1
ATOM 2294 C CA . ARG A 1 283 ? -9.595 -7.077 41.333 1.00 92.19 283 ARG A CA 1
ATOM 2295 C C . ARG A 1 283 ? -9.968 -7.195 39.859 1.00 92.19 283 ARG A C 1
ATOM 2297 O O . ARG A 1 283 ? -11.125 -7.467 39.573 1.00 92.19 283 ARG A O 1
ATOM 2304 N N . ILE A 1 284 ? -9.010 -7.030 38.941 1.00 92.12 284 ILE A N 1
ATOM 2305 C CA . ILE A 1 284 ? -9.259 -7.222 37.503 1.00 92.12 284 ILE A CA 1
ATOM 2306 C C . ILE A 1 284 ? -9.798 -8.629 37.243 1.00 92.12 284 ILE A C 1
ATOM 2308 O O . ILE A 1 284 ? -10.764 -8.770 36.503 1.00 92.12 284 ILE A O 1
ATOM 2312 N N . ALA A 1 285 ? -9.203 -9.661 37.844 1.00 90.69 285 ALA A N 1
ATOM 2313 C CA . ALA A 1 285 ? -9.596 -11.045 37.608 1.00 90.69 285 ALA A CA 1
ATOM 2314 C C . ALA A 1 285 ? -11.008 -11.351 38.135 1.00 90.69 285 ALA A C 1
ATOM 2316 O O . ALA A 1 285 ? -11.819 -11.905 37.398 1.00 90.69 285 ALA A O 1
ATOM 2317 N N . THR A 1 286 ? -11.320 -10.964 39.375 1.00 92.00 286 THR A N 1
ATOM 2318 C CA . THR A 1 286 ? -12.552 -11.390 40.063 1.00 92.00 286 THR A CA 1
ATOM 2319 C C . THR A 1 286 ? -13.710 -10.404 39.971 1.00 92.00 286 THR A C 1
ATOM 2321 O O . THR A 1 286 ? -14.851 -10.797 40.189 1.00 92.00 286 THR A O 1
ATOM 2324 N N . GLY A 1 287 ? -13.446 -9.130 39.676 1.00 92.19 287 GLY A N 1
ATOM 2325 C CA . GLY A 1 287 ? -14.485 -8.111 39.579 1.00 92.19 287 GLY A CA 1
ATOM 2326 C C . GLY A 1 287 ? -15.293 -8.226 38.289 1.00 92.19 287 GLY A C 1
ATOM 2327 O O . GLY A 1 287 ? -14.730 -8.478 37.219 1.00 92.19 287 GLY A O 1
ATOM 2328 N N . ASP A 1 288 ? -16.601 -7.996 38.386 1.00 93.25 288 ASP A N 1
ATOM 2329 C CA . ASP A 1 288 ? -17.487 -7.828 37.232 1.00 93.25 288 ASP A CA 1
ATOM 2330 C C . ASP A 1 288 ? -17.474 -6.363 36.788 1.00 93.25 288 ASP A C 1
ATOM 2332 O O . ASP A 1 288 ? -18.286 -5.548 37.221 1.00 93.25 288 ASP A O 1
ATOM 2336 N N . TYR A 1 289 ? -16.465 -6.021 35.991 1.00 96.12 289 TYR A N 1
ATOM 2337 C CA . TYR A 1 289 ? -16.307 -4.697 35.400 1.00 96.12 289 TYR A CA 1
ATOM 2338 C C . TYR A 1 289 ? -16.749 -4.726 33.939 1.00 96.12 289 TYR A C 1
ATOM 2340 O O . TYR A 1 289 ? -16.501 -5.698 33.224 1.00 96.12 289 TYR A O 1
ATOM 2348 N N . ASP A 1 290 ? -17.369 -3.645 33.480 1.00 96.12 290 ASP A N 1
ATOM 2349 C CA . ASP A 1 290 ? -17.666 -3.430 32.062 1.00 96.12 290 ASP A CA 1
ATOM 2350 C C . ASP A 1 290 ? -16.385 -3.140 31.280 1.00 96.12 290 ASP A C 1
ATOM 2352 O O . ASP A 1 290 ? -16.168 -3.685 30.197 1.00 96.12 290 ASP A O 1
ATOM 2356 N N . ALA A 1 291 ? -15.484 -2.360 31.881 1.00 97.19 291 ALA A N 1
ATOM 2357 C CA . ALA A 1 291 ? -14.172 -2.085 31.322 1.00 97.19 291 ALA A CA 1
ATOM 2358 C C . ALA A 1 291 ? -13.102 -1.866 32.395 1.00 97.19 291 ALA A C 1
ATOM 2360 O O . ALA A 1 291 ? -13.372 -1.396 33.502 1.00 97.19 291 ALA A O 1
ATOM 2361 N N . VAL A 1 292 ? -11.857 -2.164 32.034 1.00 97.12 292 VAL A N 1
ATOM 2362 C CA . VAL A 1 292 ? -10.656 -1.839 32.806 1.00 97.12 292 VAL A CA 1
ATOM 2363 C C . VAL A 1 292 ? -9.821 -0.848 32.005 1.00 97.12 292 VAL A C 1
ATOM 2365 O O . VAL A 1 292 ? -9.472 -1.131 30.866 1.00 97.12 292 VAL A O 1
ATOM 2368 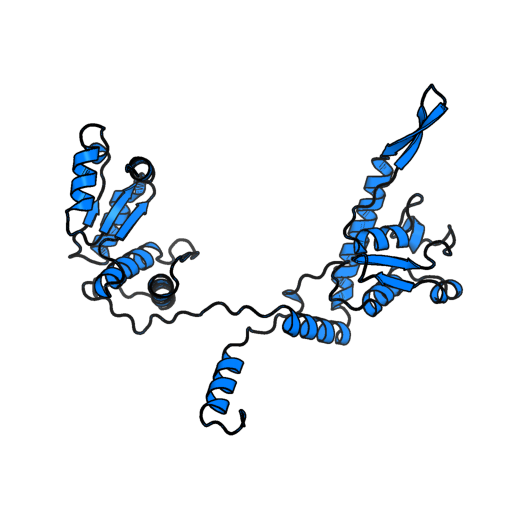N N . ILE A 1 293 ? -9.463 0.294 32.585 1.00 97.19 293 ILE A N 1
ATOM 2369 C CA . ILE A 1 293 ? -8.635 1.320 31.939 1.00 97.19 293 ILE A CA 1
ATOM 2370 C C . ILE A 1 293 ? -7.279 1.350 32.639 1.00 97.19 293 ILE A C 1
ATOM 2372 O O . ILE A 1 293 ? -7.203 1.582 33.847 1.00 97.19 293 ILE A O 1
ATOM 2376 N N . ILE A 1 294 ? -6.206 1.108 31.891 1.00 95.25 294 ILE A N 1
ATOM 2377 C CA . ILE A 1 294 ? -4.848 0.967 32.416 1.00 95.25 294 ILE A CA 1
ATOM 2378 C C . ILE A 1 294 ? -3.837 1.755 31.577 1.00 95.25 294 ILE A C 1
ATOM 2380 O O . ILE A 1 294 ? -3.931 1.827 30.356 1.00 95.25 294 ILE A O 1
ATOM 2384 N N . GLY A 1 295 ? -2.848 2.362 32.231 1.00 94.06 295 GLY A N 1
ATOM 2385 C CA . GLY A 1 295 ? -1.750 3.041 31.547 1.00 94.06 295 GLY A CA 1
ATOM 2386 C C . GLY A 1 295 ? -0.752 2.058 30.919 1.00 94.06 295 GLY A C 1
ATOM 2387 O O . GLY A 1 295 ? -0.499 0.996 31.488 1.00 94.06 295 GLY A O 1
ATOM 2388 N N . HIS A 1 296 ? -0.112 2.413 29.800 1.00 93.12 296 HIS A N 1
ATOM 2389 C CA . HIS A 1 296 ? 0.887 1.559 29.128 1.00 93.12 296 HIS A CA 1
ATOM 2390 C C . HIS A 1 296 ? 1.954 0.994 30.083 1.00 93.12 296 HIS A C 1
ATOM 2392 O O . HIS A 1 296 ? 2.172 -0.214 30.125 1.00 93.12 296 HIS A O 1
ATOM 2398 N N . SER A 1 297 ? 2.552 1.831 30.942 1.00 87.88 297 SER A N 1
ATOM 2399 C CA . SER A 1 297 ? 3.604 1.359 31.864 1.00 87.88 297 SER A CA 1
ATOM 2400 C C . SER A 1 297 ? 3.090 0.403 32.945 1.00 87.88 297 SER A C 1
ATOM 2402 O O . SER A 1 297 ? 3.867 -0.281 33.606 1.00 87.88 297 SER A O 1
ATOM 2404 N N . GLN A 1 298 ? 1.784 0.428 33.210 1.00 84.56 298 GLN A N 1
ATOM 2405 C CA . GLN A 1 298 ? 1.139 -0.477 34.156 1.00 84.56 298 GLN A CA 1
ATOM 2406 C C . GLN A 1 298 ? 0.782 -1.798 33.467 1.00 84.56 298 GLN A C 1
ATOM 2408 O O . GLN A 1 298 ? 0.961 -2.856 34.065 1.00 84.56 298 GLN A O 1
ATOM 2413 N N . PHE A 1 299 ? 0.345 -1.738 32.207 1.00 89.06 299 PHE A N 1
ATOM 2414 C CA . PHE A 1 299 ? 0.068 -2.909 31.382 1.00 89.06 299 PHE A CA 1
ATOM 2415 C C . PHE A 1 299 ? 1.305 -3.810 31.234 1.00 89.06 299 PHE A C 1
ATOM 2417 O O . PHE A 1 299 ? 1.213 -5.006 31.487 1.00 89.06 299 PHE A O 1
ATOM 2424 N N . GLU A 1 300 ? 2.487 -3.227 30.996 1.00 86.75 300 GLU A N 1
ATOM 2425 C CA . GLU A 1 300 ? 3.780 -3.943 30.954 1.00 86.75 300 GLU A CA 1
ATOM 2426 C C . GLU A 1 300 ? 4.126 -4.706 32.247 1.00 86.75 300 GLU A C 1
ATOM 2428 O O . GLU A 1 300 ? 4.993 -5.577 32.259 1.00 86.75 300 GLU A O 1
ATOM 2433 N N . ARG A 1 301 ? 3.486 -4.361 33.370 1.00 82.56 301 ARG A N 1
ATOM 2434 C CA . ARG A 1 301 ? 3.751 -4.959 34.686 1.00 82.56 301 ARG A CA 1
ATOM 2435 C C . ARG A 1 301 ? 2.755 -6.052 35.057 1.00 82.56 301 ARG A C 1
ATOM 2437 O O . ARG A 1 301 ? 2.881 -6.594 36.161 1.00 82.56 301 ARG A O 1
ATOM 2444 N N . ILE A 1 302 ? 1.766 -6.341 34.210 1.00 79.19 302 ILE A N 1
ATOM 2445 C CA . ILE A 1 302 ? 0.859 -7.471 34.409 1.00 79.19 302 ILE A CA 1
ATOM 2446 C C . ILE A 1 302 ? 1.673 -8.759 34.200 1.00 79.19 302 ILE A C 1
ATOM 2448 O O . ILE A 1 302 ? 2.300 -8.910 33.154 1.00 79.19 302 ILE A O 1
ATOM 2452 N N . PRO A 1 303 ? 1.732 -9.664 35.193 1.00 70.94 303 PRO A N 1
ATOM 2453 C CA . PRO A 1 303 ? 2.416 -10.940 35.024 1.00 70.94 303 PRO A CA 1
ATOM 2454 C C . PRO A 1 303 ? 1.675 -11.789 33.982 1.00 70.94 303 PRO A C 1
ATOM 2456 O O . PRO A 1 303 ? 0.462 -11.963 34.106 1.00 70.94 303 PRO A O 1
ATOM 2459 N N . VAL A 1 304 ? 2.410 -12.272 32.975 1.00 58.97 304 VAL A N 1
ATOM 2460 C CA . VAL A 1 304 ? 1.941 -13.238 31.964 1.00 58.97 304 VAL A CA 1
ATOM 2461 C C . VAL A 1 304 ? 2.037 -14.651 32.521 1.00 58.97 304 VAL A C 1
ATOM 2463 O O . VAL A 1 304 ? 3.071 -14.942 33.168 1.00 58.97 304 VAL A O 1
#

Foldseek 3Di:
DLCPDPCNVVVVVVVVVVADDQDALVRDDDFQQPPLDDQVVVLVLCCVQQVADPVQNVQWGWDADPVVRAIDTGSLVVGDLPRCSQDPVLHHNQGGNRRLSRCRSVVHQDWGWDWDADPVRDTDTHTPPVRSVVNNVSSVVSRVSCSCPCCPDPVSSVVVSVSCCVPPRGDDDDFFFQPPDDQPQFDPVDDQDRVLSRLLRCCLPVPDDDPPDDPPNCVLVSVLSSLLSCCVVVVDQEAEAADALVCQVVSVVVNCNGRVPFFEATDDPVCQDVVNVVVNVVCRVPPRGSYYYHYNVSVVVPDD

Sequence (304 aa):
AAVDSPGYLPNVEALRAAQPKDLDASEIEVRLGATWIDKKYIQQFMFELLEPPVYARRSLEVNYSEFTAEWNISGKNSIPYNDINARMTYGTDCASAYKILEDTLNLRDVRIYDTVRDADGKEKRVLNSKETTLAQQKQQAIKEAFRDWIWRDPDRRRELVQLYNERFNSTRPREYDGRHLIFPGMNPEITLREHQLNAIAHDLYGGNTLLAHEVGAGKTFEMIAAAMEGKRLGLCQKSLFAVPNHLTEQWASEFLRLYPSANILVATKKDFETRNRKKFCARIATGDYDAVIIGHSQFERIPV

Radius of gyration: 31.89 Å; chains: 1; bounding box: 84×43×88 Å